Protein AF-X1CU21-F1 (afdb_monomer_lite)

pLDDT: mean 81.04, std 15.19, range [28.72, 97.88]

Secondary structure (DSSP, 8-state):
-HHHHHHHHHHHHHHHHHHHHHHHHHHHHHT---HHHHHHTTTS-HHHHHHS---HHHHHHHHHHHHHHSTTTS-HHHHHHHHHHHHHHHHHHHHHHHHTPPP-SSHHHHHHHHHTTTS-HHHHHT----HHHHHHHHHHHHHHHGGGS-HHHHHHHHHHHHHHHHHHHH-HHHHHHHHHTTTTSSS-HHHHH----HHHHHHHHHHHHHHHHHS-------

Structure (mmCIF, N/CA/C/O backbone):
data_AF-X1CU21-F1
#
_entry.id   AF-X1CU21-F1
#
loop_
_atom_site.group_PDB
_atom_site.id
_atom_site.type_symbol
_atom_site.label_atom_id
_atom_site.label_alt_id
_atom_site.label_comp_id
_atom_site.label_asym_id
_atom_site.label_entity_id
_atom_site.label_seq_id
_atom_site.pdbx_PDB_ins_code
_atom_site.Cartn_x
_atom_site.Cartn_y
_atom_site.Cartn_z
_atom_site.occupancy
_atom_site.B_iso_or_equiv
_atom_site.auth_seq_id
_atom_site.auth_comp_id
_atom_site.auth_asym_id
_atom_site.auth_atom_id
_atom_site.pdbx_PDB_model_num
ATOM 1 N N . MET A 1 1 ? -10.109 10.134 -65.299 1.00 56.09 1 MET A N 1
ATOM 2 C CA . MET A 1 1 ? -10.853 9.574 -64.142 1.00 56.09 1 MET A CA 1
ATOM 3 C C . MET A 1 1 ? -10.340 8.217 -63.652 1.00 56.09 1 MET A C 1
ATOM 5 O O . MET A 1 1 ? -10.140 8.097 -62.455 1.00 56.09 1 MET A O 1
ATOM 9 N N . LYS A 1 2 ? -10.060 7.219 -64.510 1.00 54.22 2 LYS A N 1
ATOM 10 C CA . LYS A 1 2 ? -9.578 5.887 -64.063 1.00 54.22 2 LYS A CA 1
ATOM 11 C C . LYS A 1 2 ? -8.223 5.896 -63.327 1.00 54.22 2 LYS A C 1
ATOM 13 O O . LYS A 1 2 ? -8.056 5.154 -62.370 1.00 54.22 2 LYS A O 1
ATOM 18 N N . MET A 1 3 ? -7.293 6.769 -63.724 1.00 53.22 3 MET A N 1
ATOM 19 C CA . MET A 1 3 ? -5.956 6.854 -63.110 1.00 53.22 3 MET A CA 1
ATOM 20 C C . MET A 1 3 ? -5.982 7.459 -61.693 1.00 53.22 3 MET A C 1
ATOM 22 O O . MET A 1 3 ? -5.297 6.969 -60.806 1.00 53.22 3 MET A O 1
ATOM 26 N N . PHE A 1 4 ? -6.846 8.450 -61.448 1.00 52.81 4 PHE A N 1
ATOM 27 C CA . PHE A 1 4 ? -7.049 9.029 -60.111 1.00 52.81 4 PHE A CA 1
ATOM 28 C C . PHE A 1 4 ? -7.719 8.047 -59.142 1.00 52.81 4 PHE A C 1
ATOM 30 O O . PHE A 1 4 ? -7.381 8.018 -57.964 1.00 52.81 4 PHE A O 1
ATOM 37 N N . PHE A 1 5 ? -8.619 7.200 -59.646 1.00 56.59 5 PHE A N 1
ATOM 38 C CA . PHE A 1 5 ? -9.291 6.179 -58.841 1.00 56.59 5 PHE A CA 1
ATOM 39 C C . PHE A 1 5 ? -8.321 5.078 -58.374 1.00 56.59 5 PHE A C 1
ATOM 41 O O . PHE A 1 5 ? -8.390 4.637 -57.232 1.00 56.59 5 PHE A O 1
ATOM 48 N N . PHE A 1 6 ? -7.368 4.686 -59.229 1.00 57.31 6 PHE A N 1
ATOM 49 C CA . PHE A 1 6 ? -6.336 3.696 -58.894 1.00 57.31 6 PHE A CA 1
ATOM 50 C C . PHE A 1 6 ? -5.336 4.204 -57.846 1.00 57.31 6 PHE A C 1
ATOM 52 O O . PHE A 1 6 ? -4.967 3.463 -56.940 1.00 57.31 6 PHE A O 1
ATOM 59 N N . VAL A 1 7 ? -4.933 5.477 -57.933 1.00 61.50 7 VAL A N 1
ATOM 60 C CA . VAL A 1 7 ? -4.037 6.103 -56.944 1.00 61.50 7 VAL A CA 1
ATOM 61 C C . VAL A 1 7 ? -4.732 6.255 -55.586 1.00 61.50 7 VAL A C 1
ATOM 63 O O . VAL A 1 7 ? -4.115 6.008 -54.554 1.00 61.50 7 VAL A O 1
ATOM 66 N N . PHE A 1 8 ? -6.028 6.584 -55.575 1.00 58.97 8 PHE A N 1
ATOM 67 C CA . PHE A 1 8 ? -6.815 6.690 -54.343 1.00 58.97 8 PHE A CA 1
ATOM 68 C C . PHE A 1 8 ? -7.017 5.326 -53.659 1.00 58.97 8 PHE A C 1
ATOM 70 O O . PHE A 1 8 ? -6.857 5.217 -52.447 1.00 58.97 8 PHE A O 1
ATOM 77 N N . LEU A 1 9 ? -7.278 4.265 -54.432 1.00 60.06 9 LEU A N 1
ATOM 78 C CA . LEU A 1 9 ? -7.363 2.888 -53.925 1.00 60.06 9 LEU A CA 1
ATOM 79 C C . LEU A 1 9 ? -6.032 2.386 -53.352 1.00 60.06 9 LEU A C 1
ATOM 81 O O . LEU A 1 9 ? -6.024 1.761 -52.294 1.00 60.06 9 LEU A O 1
ATOM 85 N N . LEU A 1 10 ? -4.909 2.695 -54.009 1.00 60.84 10 LEU A N 1
ATOM 86 C CA . LEU A 1 10 ? -3.576 2.387 -53.486 1.00 60.84 10 LEU A CA 1
ATOM 87 C C . LEU A 1 10 ? -3.308 3.131 -52.175 1.00 60.84 10 LEU A C 1
ATOM 89 O O . LEU A 1 10 ? -2.819 2.521 -51.233 1.00 60.84 10 LEU A O 1
ATOM 93 N N . PHE A 1 11 ? -3.669 4.412 -52.073 1.00 59.78 11 PHE A N 1
ATOM 94 C CA . PHE A 1 11 ? -3.459 5.192 -50.851 1.00 59.78 11 PHE A CA 1
ATOM 95 C C . PHE A 1 11 ? -4.291 4.673 -49.667 1.00 59.78 11 PHE A C 1
ATOM 97 O O . PHE A 1 11 ? -3.772 4.547 -48.560 1.00 59.78 11 PHE A O 1
ATOM 104 N N . LEU A 1 12 ? -5.553 4.295 -49.904 1.00 60.09 12 LEU A N 1
ATOM 105 C CA . LEU A 1 12 ? -6.408 3.687 -48.879 1.00 60.09 12 LEU A CA 1
ATOM 106 C C . LEU A 1 12 ? -5.877 2.318 -48.429 1.00 60.09 12 LEU A C 1
ATOM 108 O O . LEU A 1 12 ? -5.851 2.053 -47.232 1.00 60.09 12 LEU A O 1
ATOM 112 N N . TYR A 1 13 ? -5.385 1.494 -49.360 1.00 62.88 13 TYR A N 1
ATOM 113 C CA . TYR A 1 13 ? -4.776 0.196 -49.050 1.00 62.88 13 TYR A CA 1
ATOM 114 C C . TYR A 1 13 ? -3.486 0.334 -48.226 1.00 62.88 13 TYR A C 1
ATOM 116 O O . TYR A 1 13 ? -3.276 -0.391 -47.255 1.00 62.88 13 TYR A O 1
ATOM 124 N N . GLN A 1 14 ? -2.625 1.297 -48.568 1.00 56.28 14 GLN A N 1
ATOM 125 C CA . GLN A 1 14 ? -1.420 1.584 -47.780 1.00 56.28 14 GLN A CA 1
ATOM 126 C C . GLN A 1 14 ? -1.785 2.091 -46.375 1.00 56.28 14 GLN A C 1
ATOM 128 O O . GLN A 1 14 ? -1.138 1.719 -45.400 1.00 56.28 14 GLN A O 1
ATOM 133 N N . CYS A 1 15 ? -2.853 2.885 -46.249 1.00 61.06 15 CYS A N 1
ATOM 134 C CA . CYS A 1 15 ? -3.320 3.390 -44.960 1.00 61.06 15 CYS A CA 1
ATOM 135 C C . CYS A 1 15 ? -3.832 2.260 -44.047 1.00 61.06 15 CYS A C 1
ATOM 137 O O . CYS A 1 15 ? -3.457 2.218 -42.877 1.00 61.06 15 CYS A O 1
ATOM 139 N N . THR A 1 16 ? -4.595 1.297 -44.585 1.00 61.53 16 THR A N 1
ATOM 140 C CA . THR A 1 16 ? -5.099 0.146 -43.814 1.00 61.53 16 THR A CA 1
ATOM 141 C C . THR A 1 16 ? -3.983 -0.788 -43.342 1.00 61.53 16 THR A C 1
ATOM 143 O O . THR A 1 16 ? -3.988 -1.215 -42.188 1.00 61.53 16 THR A O 1
ATOM 146 N N . VAL A 1 17 ? -2.981 -1.049 -44.191 1.00 59.56 17 VAL A N 1
ATOM 147 C CA . VAL A 1 17 ? -1.838 -1.914 -43.840 1.00 59.56 17 VAL A CA 1
ATOM 148 C C . VAL A 1 17 ? -0.985 -1.278 -42.737 1.00 59.56 17 VAL A C 1
ATOM 150 O O . VAL A 1 17 ? -0.589 -1.958 -41.793 1.00 59.56 17 VAL A O 1
ATOM 153 N N . VAL A 1 18 ? -0.747 0.038 -42.797 1.00 63.22 18 VAL A N 1
ATOM 154 C CA . VAL A 1 18 ? 0.001 0.756 -41.750 1.00 63.22 18 VAL A CA 1
ATOM 155 C C . VAL A 1 18 ? -0.747 0.729 -40.412 1.00 63.22 18 VAL A C 1
ATOM 157 O O . VAL A 1 18 ? -0.125 0.490 -39.378 1.00 63.22 18 VAL A O 1
ATOM 160 N N . THR A 1 19 ? -2.074 0.901 -40.406 1.00 60.97 19 THR A N 1
ATOM 161 C CA . THR A 1 19 ? -2.861 0.797 -39.163 1.00 60.97 19 THR A CA 1
ATOM 162 C C . THR A 1 19 ? -2.851 -0.607 -38.558 1.00 60.97 19 THR A C 1
ATOM 164 O O . THR A 1 19 ? -2.757 -0.731 -37.339 1.00 60.97 19 THR A O 1
ATOM 167 N N . GLU A 1 20 ? -2.893 -1.664 -39.375 1.00 61.09 20 GLU A N 1
ATOM 168 C CA . GLU A 1 20 ? -2.822 -3.051 -38.891 1.00 61.09 20 GLU A CA 1
ATOM 169 C C . GLU A 1 20 ? -1.441 -3.400 -38.323 1.00 61.09 20 GLU A C 1
ATOM 171 O O . GLU A 1 20 ? -1.359 -4.058 -37.285 1.00 61.09 20 GLU A O 1
ATOM 176 N N . ILE A 1 21 ? -0.353 -2.918 -38.936 1.00 63.25 21 ILE A N 1
ATOM 177 C CA . ILE A 1 21 ? 1.012 -3.124 -38.425 1.00 63.25 21 ILE A CA 1
ATOM 178 C C . ILE A 1 21 ? 1.190 -2.432 -37.067 1.00 63.25 21 ILE A C 1
ATOM 180 O O . ILE A 1 21 ? 1.635 -3.073 -36.117 1.00 63.25 21 ILE A O 1
ATOM 184 N N . ILE A 1 22 ? 0.760 -1.171 -36.931 1.00 61.09 22 ILE A N 1
ATOM 185 C CA . ILE A 1 22 ? 0.833 -0.432 -35.658 1.00 61.09 22 ILE A CA 1
ATOM 186 C C . ILE A 1 22 ? -0.026 -1.115 -34.581 1.00 61.09 22 ILE A C 1
ATOM 188 O O . ILE A 1 22 ? 0.408 -1.273 -33.438 1.00 61.09 22 ILE A O 1
ATOM 192 N N . ALA A 1 23 ? -1.235 -1.571 -34.922 1.00 57.03 23 ALA A N 1
ATOM 193 C CA . ALA A 1 23 ? -2.089 -2.312 -33.993 1.00 57.03 23 ALA A CA 1
ATOM 194 C C . ALA A 1 23 ? -1.453 -3.648 -33.557 1.00 57.03 23 ALA A C 1
ATOM 196 O O . ALA A 1 23 ? -1.523 -4.025 -32.389 1.00 57.03 23 ALA A O 1
ATOM 197 N N . THR A 1 24 ? -0.778 -4.350 -34.467 1.00 52.16 24 THR A N 1
ATOM 198 C CA . THR A 1 24 ? -0.133 -5.634 -34.161 1.00 52.16 24 THR A CA 1
ATOM 199 C C . THR A 1 24 ? 1.124 -5.446 -33.308 1.00 52.16 24 THR A C 1
ATOM 201 O O . THR A 1 24 ? 1.321 -6.184 -32.343 1.00 52.16 24 THR A O 1
ATOM 204 N N . GLU A 1 25 ? 1.944 -4.430 -33.591 1.00 54.19 25 GLU A N 1
ATOM 205 C CA . GLU A 1 25 ? 3.119 -4.089 -32.779 1.00 54.19 25 GLU A CA 1
ATOM 206 C C . GLU A 1 25 ? 2.732 -3.606 -31.376 1.00 54.19 25 GLU A C 1
ATOM 208 O O . GLU A 1 25 ? 3.351 -4.014 -30.393 1.00 54.19 25 GLU A O 1
ATOM 213 N N . THR A 1 26 ? 1.675 -2.799 -31.248 1.00 55.88 26 THR A N 1
ATOM 214 C CA . THR A 1 26 ? 1.180 -2.337 -29.938 1.00 55.88 26 THR A CA 1
ATOM 215 C C . THR A 1 26 ? 0.622 -3.484 -29.089 1.00 55.88 26 THR A C 1
ATOM 217 O O . THR A 1 26 ? 0.904 -3.550 -27.891 1.00 55.88 26 THR A O 1
ATOM 220 N N . VAL A 1 27 ? -0.094 -4.442 -29.690 1.00 54.34 27 VAL A N 1
ATOM 221 C CA . VAL A 1 27 ? -0.587 -5.646 -28.993 1.00 54.34 27 VAL A CA 1
ATOM 222 C C . VAL A 1 27 ? 0.553 -6.610 -28.636 1.00 54.34 27 VAL A C 1
ATOM 224 O O . VAL A 1 27 ? 0.569 -7.161 -27.534 1.00 54.34 27 VAL A O 1
ATOM 227 N N . ALA A 1 28 ? 1.537 -6.795 -29.522 1.00 49.62 28 ALA A N 1
ATOM 228 C CA . ALA A 1 28 ? 2.713 -7.623 -29.250 1.00 49.62 28 ALA A CA 1
ATOM 229 C C . ALA A 1 28 ? 3.595 -7.034 -28.133 1.00 49.62 28 ALA A C 1
ATOM 231 O O . ALA A 1 28 ? 4.132 -7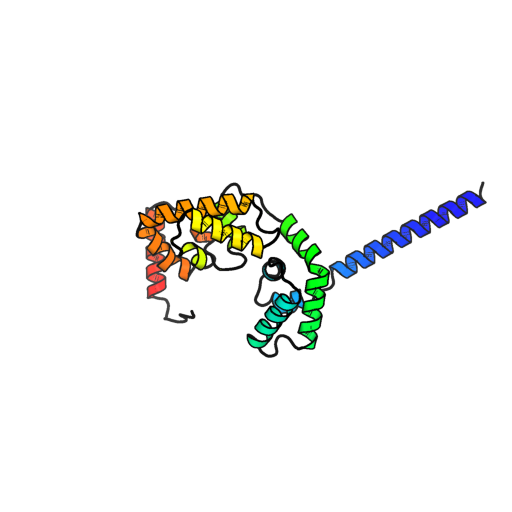.783 -27.317 1.00 49.62 28 ALA A O 1
ATOM 232 N N . ASN A 1 29 ? 3.699 -5.704 -28.053 1.00 53.62 29 ASN A N 1
ATOM 233 C CA . ASN A 1 29 ? 4.425 -5.006 -26.993 1.00 53.62 29 ASN A CA 1
ATOM 234 C C . ASN A 1 29 ? 3.707 -5.137 -25.634 1.00 53.62 29 ASN A C 1
ATOM 236 O O . ASN A 1 29 ? 4.337 -5.507 -24.645 1.00 53.62 29 ASN A O 1
ATOM 240 N N . LYS A 1 30 ? 2.372 -4.994 -25.599 1.00 54.12 30 LYS A N 1
ATOM 241 C CA . LYS A 1 30 ? 1.571 -5.197 -24.373 1.00 54.12 30 LYS A CA 1
ATOM 242 C C . LYS A 1 30 ? 1.653 -6.609 -23.781 1.00 54.12 30 LYS A C 1
ATOM 244 O O . LYS A 1 30 ? 1.492 -6.768 -22.576 1.00 54.12 30 LYS A O 1
ATOM 249 N N . ASN A 1 31 ? 1.909 -7.632 -24.599 1.00 54.41 31 ASN A N 1
ATOM 250 C CA . ASN A 1 31 ? 1.991 -9.029 -24.150 1.00 54.41 31 ASN A CA 1
ATOM 251 C C . ASN A 1 31 ? 3.408 -9.496 -23.772 1.00 54.41 31 ASN A C 1
ATOM 253 O O . ASN A 1 31 ? 3.599 -10.668 -23.430 1.00 54.41 31 ASN A O 1
ATOM 257 N N . LYS A 1 32 ? 4.421 -8.621 -23.813 1.00 69.06 32 LYS A N 1
ATOM 258 C CA . LYS A 1 32 ? 5.773 -8.991 -23.390 1.00 69.06 32 LYS A CA 1
ATOM 259 C C . LYS A 1 32 ? 5.848 -9.019 -21.862 1.00 69.06 32 LYS A C 1
ATOM 261 O O . LYS A 1 32 ? 5.813 -7.984 -21.208 1.00 69.06 32 LYS A O 1
ATOM 266 N N . SER A 1 33 ? 5.983 -10.216 -21.291 1.00 82.62 33 SER A N 1
ATOM 267 C CA . SER A 1 33 ? 6.209 -10.376 -19.852 1.00 82.62 33 SER A CA 1
ATOM 268 C C . SER A 1 33 ? 7.521 -9.694 -19.448 1.00 82.62 33 SER A C 1
ATOM 270 O O . SER A 1 33 ? 8.594 -10.094 -19.905 1.00 82.62 33 SER A O 1
ATOM 272 N N . LEU A 1 34 ? 7.424 -8.649 -18.622 1.00 92.50 34 LEU A N 1
ATOM 273 C CA . LEU A 1 34 ? 8.578 -7.891 -18.144 1.00 92.50 34 LEU A CA 1
ATOM 274 C C . LEU A 1 34 ? 9.326 -8.664 -17.047 1.00 92.50 34 LEU A C 1
ATOM 276 O O . LEU A 1 34 ? 8.737 -9.427 -16.268 1.00 92.50 34 LEU A O 1
ATOM 280 N N . LEU A 1 35 ? 10.637 -8.452 -16.940 1.00 94.81 35 LEU A N 1
ATOM 281 C CA . LEU A 1 35 ? 11.449 -9.057 -15.886 1.00 94.81 35 LEU A CA 1
ATOM 282 C C . LEU A 1 35 ? 11.002 -8.588 -14.493 1.00 94.81 35 LEU A C 1
ATOM 284 O O . LEU A 1 35 ? 10.950 -9.392 -13.560 1.00 94.81 35 LEU A O 1
ATOM 288 N N . VAL A 1 36 ? 10.604 -7.319 -14.359 1.00 93.69 36 VAL A N 1
ATOM 289 C CA . VAL A 1 36 ? 10.013 -6.786 -13.120 1.00 93.69 36 VAL A CA 1
ATOM 290 C C . VAL A 1 36 ? 8.739 -7.544 -12.726 1.00 93.69 36 VAL A C 1
ATOM 292 O O . VAL A 1 36 ? 8.585 -7.920 -11.563 1.00 93.69 36 VAL A O 1
ATOM 295 N N . ASP A 1 37 ? 7.863 -7.876 -13.681 1.00 92.94 37 ASP A N 1
ATOM 296 C CA . ASP A 1 37 ? 6.635 -8.624 -13.395 1.00 92.94 37 ASP A CA 1
ATOM 297 C C . ASP A 1 37 ? 6.962 -10.037 -12.902 1.00 92.94 37 ASP A C 1
ATOM 299 O O . ASP A 1 37 ? 6.393 -10.513 -11.922 1.00 92.94 37 ASP A O 1
ATOM 303 N N . THR A 1 38 ? 7.917 -10.716 -13.535 1.00 93.56 38 THR A N 1
ATOM 304 C CA . THR A 1 38 ? 8.245 -12.113 -13.210 1.00 93.56 38 THR A CA 1
ATOM 305 C C . THR A 1 38 ? 9.054 -12.268 -11.923 1.00 93.56 38 THR A C 1
ATOM 307 O O . THR A 1 38 ? 8.793 -13.200 -11.154 1.00 93.56 38 THR A O 1
ATOM 310 N N . LYS A 1 39 ? 10.013 -11.370 -11.652 1.00 94.44 39 LYS A N 1
ATOM 311 C CA . LYS A 1 39 ? 10.879 -11.446 -10.465 1.00 94.44 39 LYS A CA 1
ATOM 312 C C . LYS A 1 39 ? 10.255 -10.818 -9.229 1.00 94.44 39 LYS A C 1
ATOM 314 O O . LYS A 1 39 ? 10.428 -11.357 -8.134 1.00 94.44 39 LYS A O 1
ATOM 319 N N . CYS A 1 40 ? 9.539 -9.703 -9.369 1.00 93.31 40 CYS A N 1
ATOM 320 C CA . CYS A 1 40 ? 9.008 -8.970 -8.220 1.00 93.31 40 CYS A CA 1
ATOM 321 C C . CYS A 1 40 ? 7.649 -9.514 -7.756 1.00 93.31 40 CYS A C 1
ATOM 323 O O . CYS A 1 40 ? 7.399 -9.522 -6.548 1.00 93.31 40 CYS A O 1
ATOM 325 N N . SER A 1 41 ? 6.813 -10.051 -8.661 1.00 92.31 41 SER A N 1
ATOM 326 C CA . SER A 1 41 ? 5.495 -10.611 -8.294 1.00 92.31 41 SER A CA 1
ATOM 327 C C . SER A 1 41 ? 5.565 -11.812 -7.351 1.00 92.31 41 SER A C 1
ATOM 329 O O . SER A 1 41 ? 4.585 -12.132 -6.682 1.00 92.31 41 SER A O 1
ATOM 331 N N . LYS A 1 42 ? 6.724 -12.482 -7.263 1.00 92.12 42 LYS A N 1
ATOM 332 C CA . LYS A 1 42 ? 6.916 -13.627 -6.360 1.00 92.12 42 LYS A CA 1
ATOM 333 C C . LYS A 1 42 ? 6.753 -13.257 -4.888 1.00 92.12 42 LYS A C 1
ATOM 335 O O . LYS A 1 42 ? 6.327 -14.101 -4.107 1.00 92.12 42 LYS A O 1
ATOM 340 N N . CYS A 1 43 ? 7.077 -12.017 -4.524 1.00 90.69 43 CYS A N 1
ATOM 341 C CA . CYS A 1 43 ? 7.037 -11.544 -3.137 1.00 90.69 43 CYS A CA 1
ATOM 342 C C . CYS A 1 43 ? 6.205 -10.268 -2.951 1.00 90.69 43 CYS A C 1
ATOM 344 O O . CYS A 1 43 ? 5.853 -9.924 -1.822 1.00 90.69 43 CYS A O 1
ATOM 346 N N . HIS A 1 44 ? 5.913 -9.537 -4.025 1.00 88.38 44 HIS A N 1
ATOM 347 C CA . HIS A 1 44 ? 5.222 -8.254 -3.977 1.00 88.38 44 HIS A CA 1
ATOM 348 C C . HIS A 1 44 ? 4.014 -8.264 -4.903 1.00 88.38 44 HIS A C 1
ATOM 350 O O . HIS A 1 44 ? 4.037 -8.880 -5.961 1.00 88.38 44 HIS A O 1
ATOM 356 N N . THR A 1 45 ? 2.967 -7.520 -4.556 1.00 86.62 45 THR A N 1
ATOM 357 C CA . THR A 1 45 ? 1.985 -7.147 -5.573 1.00 86.62 45 THR A CA 1
ATOM 358 C C . THR A 1 45 ? 2.664 -6.202 -6.559 1.00 86.62 45 THR A C 1
ATOM 360 O O . THR A 1 45 ? 3.405 -5.306 -6.151 1.00 86.62 45 THR A O 1
ATOM 363 N N . ILE A 1 46 ? 2.426 -6.378 -7.859 1.00 87.38 46 ILE A N 1
ATOM 364 C CA . ILE A 1 46 ? 3.049 -5.505 -8.864 1.00 87.38 46 ILE A CA 1
ATOM 365 C C . ILE A 1 46 ? 2.611 -4.056 -8.672 1.00 87.38 46 ILE A C 1
ATOM 367 O O . ILE A 1 46 ? 3.444 -3.158 -8.736 1.00 87.38 46 ILE A O 1
ATOM 371 N N . LYS A 1 47 ? 1.353 -3.833 -8.274 1.00 84.56 47 LYS A N 1
ATOM 372 C CA . LYS A 1 47 ? 0.861 -2.493 -7.941 1.00 84.56 47 LYS A CA 1
ATOM 373 C C . LYS A 1 47 ? 1.756 -1.767 -6.932 1.00 84.56 47 LYS A C 1
ATOM 375 O O . LYS A 1 47 ? 2.145 -0.629 -7.144 1.00 84.56 47 LYS A O 1
ATOM 380 N N . ARG A 1 48 ? 2.182 -2.457 -5.871 1.00 86.31 48 ARG A N 1
ATOM 381 C CA . ARG A 1 48 ? 3.063 -1.891 -4.839 1.00 86.31 48 ARG A CA 1
ATOM 382 C C . ARG A 1 48 ? 4.422 -1.443 -5.383 1.00 86.31 48 ARG A C 1
ATOM 384 O O . ARG A 1 48 ? 4.992 -0.494 -4.850 1.00 86.31 48 ARG A O 1
ATOM 391 N N . VAL A 1 49 ? 4.955 -2.124 -6.396 1.00 88.94 49 VAL A N 1
ATOM 392 C CA . VAL A 1 49 ? 6.213 -1.714 -7.041 1.00 88.94 49 VAL A CA 1
ATOM 393 C C . VAL A 1 49 ? 6.020 -0.350 -7.704 1.00 88.94 49 VAL A C 1
ATOM 395 O O . VAL A 1 49 ? 6.852 0.530 -7.530 1.00 88.94 49 VAL A O 1
ATOM 398 N N . PHE A 1 50 ? 4.880 -0.145 -8.364 1.00 87.25 50 PHE A N 1
ATOM 399 C CA . PHE A 1 50 ? 4.603 1.047 -9.163 1.00 87.25 50 PHE A CA 1
ATOM 400 C C . PHE A 1 50 ? 3.871 2.187 -8.431 1.00 87.25 50 PHE A C 1
ATOM 402 O O . PHE A 1 50 ? 3.583 3.209 -9.036 1.00 87.25 50 PHE A O 1
ATOM 409 N N . ILE A 1 51 ? 3.542 2.054 -7.143 1.00 84.50 51 ILE A N 1
ATOM 410 C CA . ILE A 1 51 ? 2.839 3.119 -6.393 1.00 84.50 51 ILE A CA 1
ATOM 411 C C . ILE A 1 51 ? 3.792 4.233 -5.929 1.00 84.50 51 ILE A C 1
ATOM 413 O O . ILE A 1 51 ? 3.401 5.391 -5.831 1.00 84.50 51 ILE A O 1
ATOM 417 N N . HIS A 1 52 ? 5.048 3.903 -5.625 1.00 81.75 52 HIS A N 1
ATOM 418 C CA . HIS A 1 52 ? 5.991 4.871 -5.066 1.00 81.75 52 HIS A CA 1
ATOM 419 C C . HIS A 1 52 ? 6.744 5.664 -6.127 1.00 81.75 52 HIS A C 1
ATOM 421 O O . HIS A 1 52 ? 7.684 5.130 -6.719 1.00 81.75 52 HIS A O 1
ATOM 427 N N . ALA A 1 53 ? 6.392 6.939 -6.304 1.00 77.75 53 ALA A N 1
ATOM 428 C CA . ALA A 1 53 ? 7.199 7.852 -7.105 1.00 77.75 53 ALA A CA 1
ATOM 429 C C . ALA A 1 53 ? 8.612 7.927 -6.508 1.00 77.75 53 ALA A C 1
ATOM 431 O O . ALA A 1 53 ? 8.779 8.218 -5.322 1.00 77.75 53 ALA A O 1
ATOM 432 N N . ARG A 1 54 ? 9.616 7.590 -7.316 1.00 85.69 54 ARG A N 1
ATOM 433 C CA . ARG A 1 54 ? 11.015 7.499 -6.895 1.00 85.69 54 ARG A CA 1
ATOM 434 C C . ARG A 1 54 ? 11.925 8.064 -7.967 1.00 85.69 54 ARG A C 1
ATOM 436 O O . ARG A 1 54 ? 11.648 7.893 -9.154 1.00 85.69 54 ARG A O 1
ATOM 443 N N . THR A 1 55 ? 13.023 8.678 -7.547 1.00 88.81 55 THR A N 1
ATOM 444 C CA . THR A 1 55 ? 14.104 9.045 -8.467 1.00 88.81 55 THR A CA 1
ATOM 445 C C . THR A 1 55 ? 14.861 7.806 -8.939 1.00 88.81 55 THR A C 1
ATOM 447 O O . THR A 1 55 ? 14.723 6.703 -8.394 1.00 88.81 55 THR A O 1
ATOM 450 N N . GLU A 1 56 ? 15.709 7.985 -9.948 1.00 90.31 56 GLU A N 1
ATOM 451 C CA . GLU A 1 56 ? 16.561 6.912 -10.451 1.00 90.31 56 GLU A CA 1
ATOM 452 C C . GLU A 1 56 ? 17.497 6.356 -9.367 1.00 90.31 56 GLU A C 1
ATOM 454 O O . GLU A 1 56 ? 17.670 5.141 -9.232 1.00 90.31 56 GLU A O 1
ATOM 459 N N . GLU A 1 57 ? 18.078 7.228 -8.546 1.00 92.06 57 GLU A N 1
ATOM 460 C CA . GLU A 1 57 ? 18.964 6.859 -7.442 1.00 92.06 57 GLU A CA 1
ATOM 461 C C . GLU A 1 57 ? 18.215 6.052 -6.377 1.00 92.06 57 GLU A C 1
ATOM 463 O O . GLU A 1 57 ? 18.721 5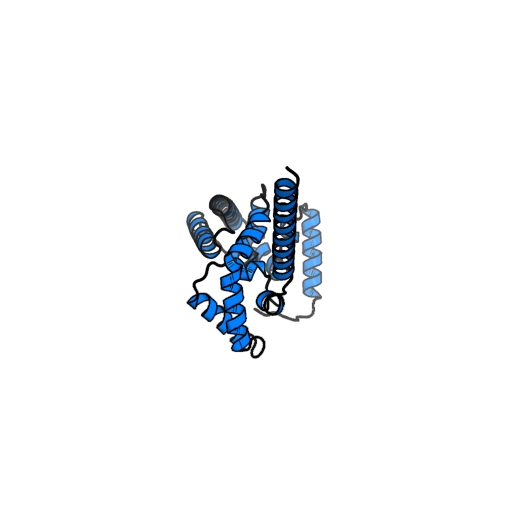.045 -5.864 1.00 92.06 57 GLU A O 1
ATOM 468 N N . GLU A 1 58 ? 16.985 6.460 -6.062 1.00 91.88 58 GLU A N 1
ATOM 469 C CA . GLU A 1 58 ? 16.128 5.756 -5.115 1.00 91.88 58 GLU A CA 1
ATOM 470 C C . GLU A 1 58 ? 15.752 4.365 -5.627 1.00 91.88 58 GLU A C 1
ATOM 472 O O . GLU A 1 58 ? 15.824 3.395 -4.865 1.00 91.88 58 GLU A O 1
ATOM 477 N N . TRP A 1 59 ? 15.422 4.235 -6.915 1.00 92.75 59 TRP A N 1
ATOM 478 C CA . TRP A 1 59 ? 15.145 2.940 -7.532 1.00 92.75 59 TRP A CA 1
ATOM 479 C C . TRP A 1 59 ? 16.355 2.011 -7.503 1.00 92.75 59 TRP A C 1
ATOM 481 O O . TRP A 1 59 ? 16.244 0.865 -7.059 1.00 92.75 59 TRP A O 1
ATOM 491 N N . ASN A 1 60 ? 17.532 2.515 -7.870 1.00 93.44 60 ASN A N 1
ATOM 492 C CA . ASN A 1 60 ? 18.779 1.758 -7.783 1.00 93.44 60 ASN A CA 1
ATOM 493 C C . ASN A 1 60 ? 19.070 1.289 -6.345 1.00 93.44 60 ASN A C 1
ATOM 495 O O . ASN A 1 60 ? 19.504 0.153 -6.124 1.00 93.44 60 ASN A O 1
ATOM 499 N N . SER A 1 61 ? 18.790 2.131 -5.346 1.00 95.94 61 SER A N 1
ATOM 500 C CA . SER A 1 61 ? 18.904 1.767 -3.929 1.00 95.94 61 SER A CA 1
ATOM 501 C C . SER A 1 61 ? 17.916 0.663 -3.531 1.00 95.94 61 SER A C 1
ATOM 503 O O . SER A 1 61 ? 18.295 -0.292 -2.845 1.00 95.94 61 SER A O 1
ATOM 505 N N . VAL A 1 62 ? 16.660 0.741 -3.982 1.00 94.19 62 VAL A N 1
ATOM 506 C CA . VAL A 1 62 ? 15.627 -0.276 -3.715 1.00 94.19 62 VAL A CA 1
ATOM 507 C C . VAL A 1 62 ? 15.991 -1.621 -4.342 1.00 94.19 62 VAL A C 1
ATOM 509 O O . VAL A 1 62 ? 15.968 -2.633 -3.639 1.00 94.19 62 VAL A O 1
ATOM 512 N N . ILE A 1 63 ? 16.383 -1.645 -5.619 1.00 95.50 63 ILE A N 1
ATOM 513 C CA . ILE A 1 63 ? 16.769 -2.878 -6.322 1.00 95.50 63 ILE A CA 1
ATOM 514 C C . ILE A 1 63 ? 17.966 -3.527 -5.620 1.00 95.50 63 ILE A C 1
ATOM 516 O O . ILE A 1 63 ? 17.925 -4.715 -5.297 1.00 95.50 63 ILE A O 1
ATOM 520 N N . ARG A 1 64 ? 18.985 -2.738 -5.254 1.00 96.75 64 ARG A N 1
ATOM 521 C CA . ARG A 1 64 ? 20.144 -3.227 -4.491 1.00 96.75 64 ARG A CA 1
ATOM 522 C C . ARG A 1 64 ? 19.743 -3.820 -3.139 1.00 96.75 64 ARG A C 1
ATOM 524 O O . ARG A 1 64 ? 20.243 -4.876 -2.759 1.00 96.75 64 ARG A O 1
ATOM 531 N N . LYS A 1 65 ? 18.818 -3.184 -2.413 1.00 96.56 65 LYS A N 1
ATOM 532 C CA . LYS A 1 65 ? 18.279 -3.743 -1.161 1.00 96.56 65 LYS A CA 1
ATOM 533 C C . LYS A 1 65 ? 17.594 -5.089 -1.401 1.00 96.56 65 LYS A C 1
ATOM 535 O O . LYS A 1 65 ? 17.730 -5.975 -0.561 1.00 96.56 65 LYS A O 1
ATOM 540 N N . MET A 1 66 ? 16.878 -5.264 -2.513 1.00 95.88 66 MET A N 1
ATOM 541 C CA . MET A 1 66 ? 16.247 -6.549 -2.840 1.00 95.88 66 MET A CA 1
ATOM 542 C C . MET A 1 66 ? 17.283 -7.624 -3.182 1.00 95.88 66 MET A C 1
ATOM 544 O O . MET A 1 66 ? 17.160 -8.742 -2.687 1.00 95.88 66 MET A O 1
ATOM 548 N N . MET A 1 67 ? 18.345 -7.272 -3.918 1.00 96.94 67 MET A N 1
ATOM 549 C CA . MET A 1 67 ? 19.481 -8.170 -4.177 1.00 96.94 67 MET A CA 1
ATOM 550 C C . MET A 1 67 ? 20.143 -8.651 -2.878 1.00 96.94 67 MET A C 1
ATOM 552 O O . MET A 1 67 ? 20.479 -9.823 -2.757 1.00 96.94 67 MET A O 1
ATOM 556 N N . ILE A 1 68 ? 20.308 -7.763 -1.890 1.00 97.19 68 ILE A N 1
ATOM 557 C CA . ILE A 1 68 ? 20.892 -8.112 -0.583 1.00 97.19 68 ILE A CA 1
ATOM 558 C C . ILE A 1 68 ? 19.947 -9.005 0.229 1.00 97.19 68 ILE A C 1
ATOM 560 O O . ILE A 1 68 ? 20.397 -9.937 0.890 1.00 97.19 68 ILE A O 1
ATOM 564 N N . LYS A 1 69 ? 18.637 -8.725 0.197 1.00 95.94 69 LYS A N 1
ATOM 565 C CA . LYS A 1 69 ? 17.639 -9.503 0.946 1.00 95.94 69 LYS A CA 1
ATOM 566 C C . LYS A 1 69 ? 17.496 -10.933 0.437 1.00 95.94 69 LYS A C 1
ATOM 568 O O . LYS A 1 69 ? 17.264 -11.826 1.246 1.00 95.94 69 LYS A O 1
ATOM 573 N N . VAL A 1 70 ? 17.607 -11.140 -0.875 1.00 95.69 70 VAL A N 1
ATOM 574 C CA . VAL A 1 70 ? 17.553 -12.471 -1.493 1.00 95.69 70 VAL A CA 1
ATOM 575 C C . VAL A 1 70 ? 18.737 -12.619 -2.456 1.00 95.69 70 VAL A C 1
ATOM 577 O O . VAL A 1 70 ? 18.585 -12.398 -3.663 1.00 95.69 70 VAL A O 1
ATOM 580 N N . PRO A 1 71 ? 19.931 -12.965 -1.936 1.00 94.56 71 PRO A N 1
ATOM 581 C CA . PRO A 1 71 ? 21.134 -13.096 -2.750 1.00 94.56 71 PRO A CA 1
ATOM 582 C C . PRO A 1 71 ? 20.934 -14.060 -3.923 1.00 94.56 71 PRO A C 1
ATOM 584 O O . PRO A 1 71 ? 20.388 -15.149 -3.760 1.00 94.56 71 PRO A O 1
ATOM 587 N N . GLY A 1 72 ? 21.368 -13.651 -5.117 1.00 92.94 72 GLY A N 1
ATOM 588 C CA . GLY A 1 72 ? 21.266 -14.454 -6.341 1.00 92.94 72 GLY A CA 1
ATOM 589 C C . GLY A 1 72 ? 19.894 -14.445 -7.028 1.00 92.94 72 GLY A C 1
ATOM 590 O O . GLY A 1 72 ? 19.791 -14.938 -8.146 1.00 92.94 72 GLY A O 1
ATOM 591 N N . TRP A 1 73 ? 18.851 -13.857 -6.425 1.00 96.50 73 TRP A N 1
ATOM 592 C CA . TRP A 1 73 ? 17.540 -13.740 -7.081 1.00 96.50 73 TRP A CA 1
ATOM 593 C C . TRP A 1 73 ? 17.543 -12.738 -8.240 1.00 96.50 73 TRP A C 1
ATOM 595 O O . TRP A 1 73 ? 16.898 -12.962 -9.264 1.00 96.50 73 TRP A O 1
ATOM 605 N N . ILE A 1 74 ? 18.276 -11.636 -8.078 1.00 96.81 74 ILE A N 1
ATOM 606 C CA . ILE A 1 74 ? 18.449 -10.567 -9.066 1.00 96.81 74 ILE A CA 1
ATOM 607 C C . ILE A 1 74 ? 19.954 -10.450 -9.329 1.00 96.81 74 ILE A C 1
ATOM 609 O O . ILE A 1 74 ? 20.711 -10.120 -8.412 1.00 96.81 74 ILE A O 1
ATOM 613 N N . SER A 1 75 ? 20.390 -10.752 -10.552 1.00 96.69 75 SER A N 1
ATOM 614 C CA . SER A 1 75 ? 21.768 -10.527 -10.997 1.00 96.69 75 SER A CA 1
ATOM 615 C C . SER A 1 75 ? 22.028 -9.033 -11.263 1.00 96.69 75 SER A C 1
ATOM 617 O O . SER A 1 75 ? 21.085 -8.242 -11.353 1.00 96.69 75 SER A O 1
ATOM 619 N N . PRO A 1 76 ? 23.294 -8.600 -11.399 1.00 96.25 76 PRO A N 1
ATOM 620 C CA . PRO A 1 76 ? 23.608 -7.236 -11.827 1.00 96.25 76 PRO A CA 1
ATOM 621 C C . PRO A 1 76 ? 22.983 -6.857 -13.181 1.00 96.25 76 PRO A C 1
ATOM 623 O O . PRO A 1 76 ? 22.582 -5.709 -13.372 1.00 96.25 76 PRO A O 1
ATOM 626 N N . GLU A 1 77 ? 22.877 -7.804 -14.112 1.00 96.62 77 GLU A N 1
ATOM 627 C CA . GLU A 1 77 ? 22.239 -7.616 -15.418 1.00 96.62 77 GLU A CA 1
ATOM 628 C C . GLU A 1 77 ? 20.719 -7.488 -15.278 1.00 96.62 77 GLU A C 1
ATOM 630 O O . GLU A 1 77 ? 20.133 -6.555 -15.829 1.00 96.62 77 GLU A O 1
ATOM 635 N N . ASP A 1 78 ? 20.095 -8.351 -14.467 1.00 97.19 78 ASP A N 1
ATOM 636 C CA . ASP A 1 78 ? 18.667 -8.261 -14.154 1.00 97.19 78 ASP A CA 1
ATOM 637 C C . ASP A 1 78 ? 18.333 -6.912 -13.518 1.00 97.19 78 ASP A C 1
ATOM 639 O O . ASP A 1 78 ? 17.319 -6.307 -13.844 1.00 97.19 78 ASP A O 1
ATOM 643 N N . ALA A 1 79 ? 19.184 -6.425 -12.609 1.00 97.00 79 ALA A N 1
ATOM 644 C CA . ALA A 1 79 ? 18.983 -5.152 -11.929 1.00 97.00 79 ALA A CA 1
ATOM 645 C C . ALA A 1 79 ? 18.924 -3.980 -12.919 1.00 97.00 79 ALA A C 1
ATOM 647 O O . ALA A 1 79 ? 18.057 -3.117 -12.786 1.00 97.00 79 ALA A O 1
ATOM 648 N N . LYS A 1 80 ? 19.806 -3.974 -13.929 1.00 96.38 80 LYS A N 1
ATOM 649 C CA . LYS A 1 80 ? 19.792 -2.967 -15.001 1.00 96.38 80 LYS A CA 1
ATOM 650 C C . LYS A 1 80 ? 18.516 -3.061 -15.830 1.00 96.38 80 LYS A C 1
ATOM 652 O O . LYS A 1 80 ? 17.878 -2.042 -16.063 1.00 96.38 80 LYS A O 1
ATOM 657 N N . GLN A 1 81 ? 18.123 -4.271 -16.232 1.00 96.50 81 GLN A N 1
ATOM 658 C CA . GLN A 1 81 ? 16.910 -4.469 -17.024 1.00 96.50 81 GLN A CA 1
ATOM 659 C C . GLN A 1 81 ? 15.649 -4.080 -16.243 1.00 96.50 81 GLN A C 1
ATOM 661 O O . GLN A 1 81 ? 14.829 -3.334 -16.765 1.00 96.50 81 GLN A O 1
ATOM 666 N N . ILE A 1 82 ? 15.513 -4.520 -14.988 1.00 96.12 82 ILE A N 1
ATOM 667 C CA . ILE A 1 82 ? 14.390 -4.162 -14.108 1.00 96.12 82 ILE A CA 1
ATOM 668 C C . ILE A 1 82 ? 14.304 -2.644 -13.950 1.00 96.12 82 ILE A C 1
ATOM 670 O O . ILE A 1 82 ? 13.216 -2.086 -14.034 1.00 96.12 82 ILE A O 1
ATOM 674 N N . PHE A 1 83 ? 15.435 -1.967 -13.744 1.00 95.31 83 PHE A N 1
ATOM 675 C CA . PHE A 1 83 ? 15.471 -0.509 -13.661 1.00 95.31 83 PHE A CA 1
ATOM 676 C C . PHE A 1 83 ? 14.971 0.150 -14.955 1.00 95.31 83 PHE A C 1
ATOM 678 O O . PHE A 1 83 ? 14.099 1.017 -14.904 1.00 95.31 83 PHE A O 1
ATOM 685 N N . THR A 1 84 ? 15.466 -0.296 -16.114 1.00 94.88 84 THR A N 1
ATOM 686 C CA . THR A 1 84 ? 15.016 0.206 -17.419 1.00 94.88 84 THR A CA 1
ATOM 687 C C . THR A 1 84 ? 13.522 -0.029 -17.634 1.00 94.88 84 THR A C 1
ATOM 689 O O . THR A 1 84 ? 12.824 0.886 -18.063 1.00 94.88 84 THR A O 1
ATOM 692 N N . GLU A 1 85 ? 13.016 -1.220 -17.316 1.00 94.19 85 GLU A N 1
ATOM 693 C CA . GLU A 1 85 ? 11.594 -1.555 -17.437 1.00 94.19 85 GLU A CA 1
ATOM 694 C C . GLU A 1 85 ? 10.729 -0.691 -16.513 1.00 94.19 85 GLU A C 1
ATOM 696 O O . GLU A 1 85 ? 9.714 -0.158 -16.958 1.00 94.19 85 GLU A O 1
ATOM 701 N N . ILE A 1 86 ? 11.142 -0.493 -15.254 1.00 92.06 86 ILE A N 1
ATOM 702 C CA . ILE A 1 86 ? 10.423 0.371 -14.311 1.00 92.06 86 ILE A CA 1
ATOM 703 C C . ILE A 1 86 ? 10.338 1.793 -14.858 1.00 92.06 86 ILE A C 1
ATOM 705 O O . ILE A 1 86 ? 9.238 2.322 -14.947 1.00 92.06 86 ILE A O 1
ATOM 709 N N . ASN A 1 87 ? 11.458 2.392 -15.272 1.00 90.88 87 ASN A N 1
ATOM 710 C CA . ASN A 1 87 ? 11.464 3.765 -15.782 1.00 90.88 87 ASN A CA 1
ATOM 711 C C . ASN A 1 87 ? 10.671 3.920 -17.085 1.00 90.88 87 ASN A C 1
ATOM 713 O O . ASN A 1 87 ? 10.017 4.938 -17.281 1.00 90.88 87 ASN A O 1
ATOM 717 N N . THR A 1 88 ? 10.721 2.918 -17.966 1.00 91.88 88 THR A N 1
ATOM 718 C CA . THR A 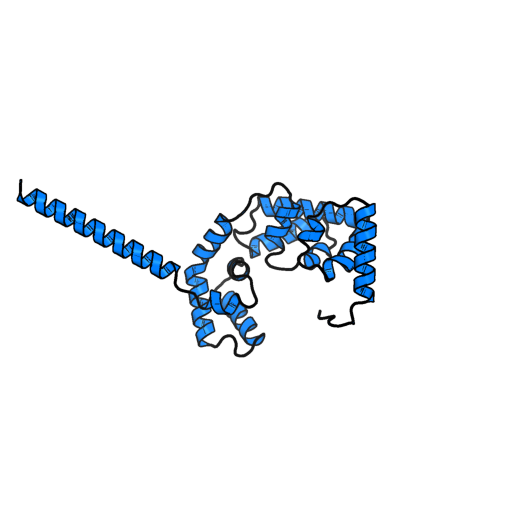1 88 ? 10.038 2.963 -19.269 1.00 91.88 88 THR A CA 1
ATOM 719 C C . THR A 1 88 ? 8.523 2.848 -19.120 1.00 91.88 88 THR A C 1
ATOM 721 O O . THR A 1 88 ? 7.784 3.526 -19.826 1.00 91.88 88 THR A O 1
ATOM 724 N N . HIS A 1 89 ? 8.057 1.992 -18.208 1.00 90.00 89 HIS A N 1
ATOM 725 C CA . HIS A 1 89 ? 6.637 1.656 -18.074 1.00 90.00 89 HIS A CA 1
ATOM 726 C C . HIS A 1 89 ? 5.964 2.303 -16.858 1.00 90.00 89 HIS A C 1
ATOM 728 O O . HIS A 1 89 ? 4.782 2.061 -16.620 1.00 90.00 89 HIS A O 1
ATOM 734 N N . TRP A 1 90 ? 6.686 3.122 -16.085 1.00 88.06 90 TRP A N 1
ATOM 735 C CA . TRP A 1 90 ? 6.190 3.724 -14.847 1.00 88.06 90 TRP A CA 1
ATOM 736 C C . TRP A 1 90 ? 4.845 4.429 -15.037 1.00 88.06 90 TRP A C 1
ATOM 738 O O . TRP A 1 90 ? 3.875 4.103 -14.355 1.00 88.06 90 TRP A O 1
ATOM 748 N N . GLN A 1 91 ? 4.780 5.379 -15.973 1.00 86.69 91 GLN A N 1
ATOM 749 C CA . GLN A 1 91 ? 3.597 6.213 -16.176 1.00 86.69 91 GLN A CA 1
ATOM 750 C C . GLN A 1 91 ? 2.395 5.381 -16.633 1.00 86.69 91 GLN A C 1
ATOM 752 O O . GLN A 1 91 ? 1.308 5.550 -16.088 1.00 86.69 91 GLN A O 1
ATOM 757 N N . GLU A 1 92 ? 2.593 4.458 -17.579 1.00 88.75 92 GLU A N 1
ATOM 758 C CA . GLU A 1 92 ? 1.539 3.553 -18.058 1.00 88.75 92 GLU A CA 1
ATOM 759 C C . GLU A 1 92 ? 0.985 2.704 -16.906 1.00 88.75 92 GLU A C 1
ATOM 761 O O . GLU A 1 92 ? -0.223 2.679 -16.675 1.00 88.75 92 GLU A O 1
ATOM 766 N N . ARG A 1 93 ? 1.863 2.082 -16.107 1.00 87.81 93 ARG A N 1
ATOM 767 C CA . ARG A 1 93 ? 1.448 1.250 -14.968 1.00 87.81 93 ARG A CA 1
ATOM 768 C C . ARG A 1 93 ? 0.739 2.062 -13.888 1.00 87.81 93 ARG A C 1
ATOM 770 O O . ARG A 1 93 ? -0.229 1.574 -13.308 1.00 87.81 93 ARG A O 1
ATOM 777 N N . VAL A 1 94 ? 1.176 3.293 -13.615 1.00 85.06 94 VAL A N 1
ATOM 778 C CA . VAL A 1 94 ? 0.472 4.194 -12.687 1.00 85.06 94 VAL A CA 1
ATOM 779 C C . VAL A 1 94 ? -0.923 4.531 -13.206 1.00 85.06 94 VAL A C 1
ATOM 781 O O . VAL A 1 94 ? -1.880 4.419 -12.443 1.00 85.06 94 VAL A O 1
ATOM 784 N N . GLN A 1 95 ? -1.060 4.865 -14.490 1.00 86.25 95 GLN A N 1
ATOM 785 C CA . GLN A 1 95 ? -2.350 5.176 -15.111 1.00 86.25 95 GLN A CA 1
ATOM 786 C C . GLN A 1 95 ? -3.322 3.993 -15.079 1.00 86.25 95 GLN A C 1
ATOM 788 O O . GLN A 1 95 ? -4.490 4.169 -14.744 1.00 86.25 95 GLN A O 1
ATOM 793 N N . GLU A 1 96 ? -2.859 2.780 -15.379 1.00 86.62 96 GLU A N 1
ATOM 794 C CA . GLU A 1 96 ? -3.695 1.577 -15.293 1.00 86.62 96 GLU A CA 1
ATOM 795 C C . GLU A 1 96 ? -4.209 1.355 -13.863 1.00 86.62 96 GLU A C 1
ATOM 797 O O . GLU A 1 96 ? -5.399 1.123 -13.641 1.00 86.62 96 GLU A O 1
ATOM 802 N N . MET A 1 97 ? -3.333 1.495 -12.864 1.00 82.62 97 MET A N 1
ATOM 803 C CA . MET A 1 97 ? -3.722 1.347 -11.461 1.00 82.62 97 MET A CA 1
ATOM 804 C C . MET A 1 97 ? -4.711 2.415 -10.993 1.00 82.62 97 MET A C 1
ATOM 806 O O . MET A 1 97 ? -5.619 2.097 -10.222 1.00 82.62 97 MET A O 1
ATOM 810 N N . THR A 1 98 ? -4.528 3.671 -11.408 1.00 82.75 98 THR A N 1
ATOM 811 C CA . THR A 1 98 ? -5.424 4.768 -11.024 1.00 82.75 98 THR A CA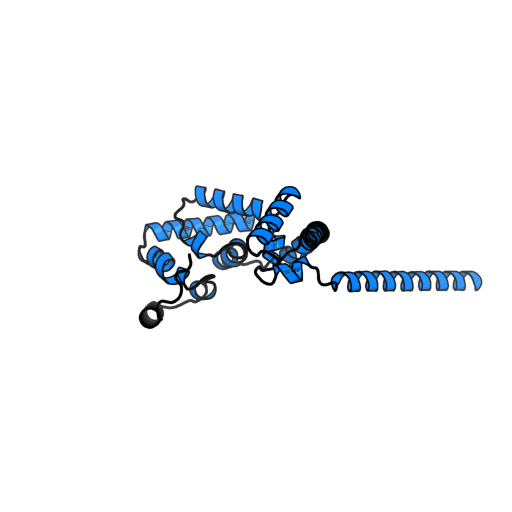 1
ATOM 812 C C . THR A 1 98 ? -6.751 4.711 -11.780 1.00 82.75 98 THR A C 1
ATOM 814 O O . THR A 1 98 ? -7.773 5.095 -11.213 1.00 82.75 98 THR A O 1
ATOM 817 N N . ALA A 1 99 ? -6.780 4.167 -13.000 1.00 85.25 99 ALA A N 1
ATOM 818 C CA . ALA A 1 99 ? -8.008 3.930 -13.759 1.00 85.25 99 ALA A CA 1
ATOM 819 C C . ALA A 1 99 ? -8.899 2.847 -13.126 1.00 85.25 99 ALA A C 1
ATOM 821 O O . ALA A 1 99 ? -10.123 2.955 -13.152 1.00 85.25 99 ALA A O 1
ATOM 822 N N . GLU A 1 100 ? -8.306 1.829 -12.498 1.00 82.44 100 GLU A N 1
ATOM 823 C CA . GLU A 1 100 ? -9.038 0.791 -11.755 1.00 82.44 100 GLU A CA 1
ATOM 824 C C . GLU A 1 100 ? -9.542 1.252 -10.374 1.00 82.44 100 GLU A C 1
ATOM 826 O O . GLU A 1 100 ? -10.138 0.465 -9.625 1.00 82.44 100 GLU A O 1
ATOM 831 N N . ARG A 1 101 ? -9.288 2.510 -9.994 1.00 83.56 101 ARG A N 1
ATOM 832 C CA . ARG A 1 101 ? -9.632 3.030 -8.672 1.00 83.56 101 ARG A CA 1
ATOM 833 C C . ARG A 1 101 ? -11.142 3.002 -8.463 1.00 83.56 101 ARG A C 1
ATOM 835 O O . ARG A 1 101 ? -11.913 3.653 -9.164 1.00 83.56 101 ARG A O 1
ATOM 842 N N . LYS A 1 102 ? -11.556 2.302 -7.412 1.00 85.81 102 LYS A N 1
ATOM 843 C CA . LYS A 1 102 ? -12.940 2.319 -6.942 1.00 85.81 102 LYS A CA 1
ATOM 844 C C . LYS A 1 102 ? -13.181 3.551 -6.080 1.00 85.81 102 LYS A C 1
ATOM 846 O O . LYS A 1 102 ? -12.354 3.893 -5.224 1.00 85.81 102 LYS A O 1
ATOM 851 N N . ASP A 1 103 ? -14.331 4.175 -6.298 1.00 87.06 103 ASP A N 1
ATOM 852 C CA . ASP A 1 103 ? -14.899 5.115 -5.344 1.00 87.06 103 ASP A CA 1
ATOM 853 C C . ASP A 1 103 ? -15.641 4.325 -4.260 1.00 87.06 103 ASP A C 1
ATOM 855 O O . ASP A 1 103 ? -16.515 3.501 -4.539 1.00 87.06 103 ASP A O 1
ATOM 859 N N . PHE A 1 104 ? -15.236 4.534 -3.013 1.00 89.12 104 PHE A N 1
ATOM 860 C CA . PHE A 1 104 ? -15.813 3.869 -1.857 1.00 89.12 104 PHE A CA 1
ATOM 861 C C . PHE A 1 104 ? -16.497 4.915 -1.000 1.00 89.12 104 PHE A C 1
ATOM 863 O O . PHE A 1 104 ? -15.816 5.749 -0.419 1.00 89.12 104 PHE A O 1
ATOM 870 N N . ALA A 1 105 ? -17.817 4.839 -0.832 1.00 88.56 105 ALA A N 1
ATOM 871 C CA . ALA A 1 105 ? -18.521 5.704 0.118 1.00 88.56 105 ALA A CA 1
ATOM 872 C C . ALA A 1 105 ? -18.118 5.407 1.580 1.00 88.56 105 ALA A C 1
ATOM 874 O O . ALA A 1 105 ? -18.048 6.307 2.414 1.00 88.56 105 ALA A O 1
ATOM 875 N N . ASP A 1 106 ? -17.811 4.144 1.893 1.00 87.88 106 ASP A N 1
ATOM 876 C CA . ASP A 1 106 ? -17.328 3.730 3.212 1.00 87.88 106 ASP A CA 1
ATOM 877 C C . ASP A 1 106 ? -15.828 4.045 3.368 1.00 87.88 106 ASP A C 1
ATOM 879 O O . ASP A 1 106 ? -14.973 3.417 2.739 1.00 87.88 106 ASP A O 1
ATOM 883 N N . ASN A 1 107 ? -15.500 4.986 4.261 1.00 90.56 107 ASN A N 1
ATOM 884 C CA . ASN A 1 107 ? -14.118 5.399 4.538 1.00 90.56 107 ASN A CA 1
ATOM 885 C C . ASN A 1 107 ? -13.237 4.255 5.067 1.00 90.56 107 ASN A C 1
ATOM 887 O O . ASN A 1 107 ? -12.016 4.304 4.934 1.00 90.56 107 ASN A O 1
ATOM 891 N N . ARG A 1 108 ? -13.830 3.210 5.650 1.00 86.38 108 ARG A N 1
ATOM 892 C CA . ARG A 1 108 ? -13.096 2.029 6.098 1.00 86.38 108 ARG A CA 1
ATOM 893 C C . ARG A 1 108 ? -12.641 1.175 4.917 1.00 86.38 108 ARG A C 1
ATOM 895 O O . ARG A 1 108 ? -11.518 0.674 4.927 1.00 86.38 108 ARG A O 1
ATOM 902 N N . LEU A 1 109 ? -13.496 1.013 3.907 1.00 88.00 109 LEU A N 1
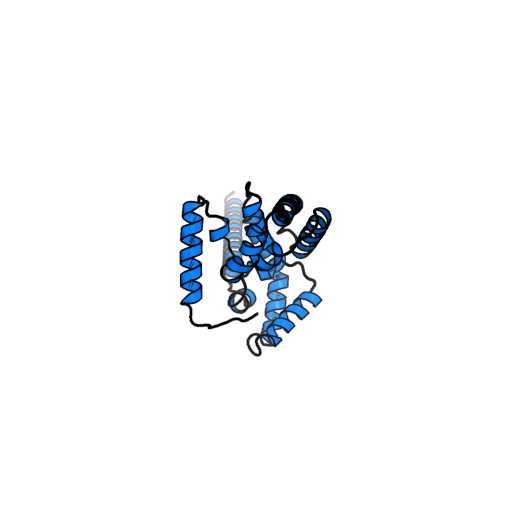ATOM 903 C CA . LEU A 1 109 ? -13.129 0.356 2.650 1.00 88.00 109 LEU A CA 1
ATOM 904 C C . LEU A 1 109 ? -12.083 1.171 1.896 1.00 88.00 109 LEU A C 1
ATOM 906 O O . LEU A 1 109 ? -11.102 0.603 1.424 1.00 88.00 109 LEU A O 1
ATOM 910 N N . LEU A 1 110 ? -12.252 2.494 1.872 1.00 92.31 110 LEU A N 1
ATOM 911 C CA . LEU A 1 110 ? -11.274 3.407 1.294 1.00 92.31 110 LEU A CA 1
ATOM 912 C C . LEU A 1 110 ? -9.897 3.272 1.963 1.00 92.31 110 LEU A C 1
ATOM 914 O O . LEU A 1 110 ? -8.891 3.113 1.280 1.00 92.31 110 LEU A O 1
ATOM 918 N N . PHE A 1 111 ? -9.853 3.266 3.300 1.00 91.62 111 PHE A N 1
ATOM 919 C CA . PHE A 1 111 ? -8.625 3.042 4.067 1.00 91.62 111 PHE A CA 1
ATOM 920 C C . PHE A 1 111 ? -7.957 1.707 3.720 1.00 91.62 111 PHE A C 1
ATOM 922 O O . PHE A 1 111 ? -6.737 1.657 3.562 1.00 91.62 111 PHE A O 1
ATOM 929 N N . LEU A 1 112 ? -8.735 0.625 3.612 1.00 87.56 112 LEU A N 1
ATOM 930 C CA . LEU A 1 112 ? -8.179 -0.672 3.244 1.00 87.56 112 LEU A CA 1
ATOM 931 C C . LEU A 1 112 ? -7.576 -0.610 1.837 1.00 87.56 112 LEU A C 1
ATOM 933 O O . LEU A 1 112 ? -6.402 -0.910 1.658 1.00 87.56 112 LEU A O 1
ATOM 937 N N . ASP A 1 113 ? -8.316 -0.129 0.848 1.00 87.62 113 ASP A N 1
ATOM 938 C CA . ASP A 1 113 ? -7.791 -0.080 -0.516 1.00 87.62 113 ASP A CA 1
ATOM 939 C C . ASP A 1 113 ? -6.520 0.781 -0.623 1.00 87.62 113 ASP A C 1
ATOM 941 O O . ASP A 1 113 ? -5.516 0.340 -1.172 1.00 87.62 113 ASP A O 1
ATOM 945 N N . ARG A 1 114 ? -6.504 1.974 -0.016 1.00 90.25 114 ARG A N 1
ATOM 946 C CA . ARG A 1 114 ? -5.386 2.915 -0.181 1.00 90.25 114 ARG A CA 1
ATOM 947 C C . ARG A 1 114 ? -4.177 2.614 0.697 1.00 90.25 114 ARG A C 1
ATOM 949 O O . ARG A 1 114 ? -3.041 2.757 0.250 1.00 90.25 114 ARG A O 1
ATOM 956 N N . CYS A 1 115 ? -4.381 2.227 1.956 1.00 90.56 115 CYS A N 1
ATOM 957 C CA . CYS A 1 115 ? -3.298 2.232 2.944 1.00 90.56 115 CYS A CA 1
ATOM 958 C C . CYS A 1 115 ? -2.661 0.862 3.185 1.00 90.56 115 CYS A C 1
ATOM 960 O O . CYS A 1 115 ? -1.531 0.810 3.680 1.00 90.56 115 CYS A O 1
ATOM 962 N N . ILE A 1 116 ? -3.345 -0.246 2.871 1.00 87.00 116 ILE A N 1
ATOM 963 C CA . ILE A 1 116 ? -2.827 -1.586 3.204 1.00 87.00 116 ILE A CA 1
ATOM 964 C C . ILE A 1 116 ? -2.109 -2.291 2.051 1.00 87.00 116 ILE A C 1
ATOM 966 O O . ILE A 1 116 ? -1.471 -3.322 2.264 1.00 87.00 116 ILE A O 1
ATOM 970 N N . MET A 1 117 ? -2.100 -1.677 0.865 1.00 81.88 117 MET A N 1
ATOM 971 C CA . MET A 1 117 ? -1.336 -2.140 -0.301 1.00 81.88 117 MET A CA 1
ATOM 972 C C . MET A 1 117 ? 0.182 -2.125 -0.059 1.00 81.88 117 MET A C 1
ATOM 974 O O . MET A 1 117 ? 0.916 -2.977 -0.571 1.00 81.88 117 MET A O 1
ATOM 978 N N . CYS A 1 118 ? 0.665 -1.191 0.769 1.00 82.81 118 CYS A N 1
ATOM 979 C CA . CYS A 1 118 ? 2.093 -1.001 1.041 1.00 82.81 118 CYS A CA 1
ATOM 980 C C . CYS A 1 118 ? 2.534 -1.476 2.435 1.00 82.81 118 CYS A C 1
ATOM 982 O O . CYS A 1 118 ? 3.704 -1.799 2.648 1.00 82.81 118 CYS A O 1
ATOM 984 N N . HIS A 1 119 ? 1.654 -1.580 3.417 1.00 84.31 119 HIS A N 1
ATOM 985 C CA . HIS A 1 119 ? 2.021 -2.099 4.737 1.00 84.31 119 HIS A CA 1
ATOM 986 C C . HIS A 1 119 ? 0.787 -2.597 5.476 1.00 84.31 119 HIS A C 1
ATOM 988 O O . HIS A 1 119 ? -0.303 -2.080 5.255 1.00 84.31 119 HIS A O 1
ATOM 994 N N . PRO A 1 120 ? 0.929 -3.590 6.365 1.00 80.25 120 PRO A N 1
ATOM 995 C CA . PRO A 1 120 ? -0.228 -4.234 6.960 1.00 80.25 120 PRO A CA 1
ATOM 996 C C . PRO A 1 120 ? -1.022 -3.265 7.846 1.00 80.25 120 PRO A C 1
ATOM 998 O O . PRO A 1 120 ? -0.453 -2.427 8.550 1.00 80.25 120 PRO A O 1
ATOM 1001 N N . ALA A 1 121 ? -2.349 -3.423 7.841 1.00 82.62 121 ALA A N 1
ATOM 1002 C CA . ALA A 1 121 ? -3.286 -2.577 8.585 1.00 82.62 121 ALA A CA 1
ATOM 1003 C C . ALA A 1 121 ? -2.911 -2.433 10.063 1.00 82.62 121 ALA A C 1
ATOM 1005 O O . ALA A 1 121 ? -3.008 -1.351 10.627 1.00 82.62 121 ALA A O 1
ATOM 1006 N N . ASN A 1 122 ? -2.450 -3.516 10.692 1.00 75.94 122 ASN A N 1
ATOM 1007 C CA . ASN A 1 122 ? -2.084 -3.532 12.105 1.00 75.94 122 ASN A CA 1
ATOM 1008 C C . ASN A 1 122 ? -0.974 -2.524 12.454 1.00 75.94 122 ASN A C 1
ATOM 1010 O O . ASN A 1 122 ? -0.992 -2.003 13.563 1.00 75.94 122 ASN A O 1
ATOM 1014 N N . ARG A 1 123 ? -0.043 -2.218 11.537 1.00 84.06 123 ARG A N 1
ATOM 1015 C CA . ARG A 1 123 ? 0.996 -1.199 11.752 1.00 84.06 123 ARG A CA 1
ATOM 1016 C C . ARG A 1 123 ? 0.382 0.187 11.918 1.00 84.06 123 ARG A C 1
ATOM 1018 O O . ARG A 1 123 ? 0.856 0.958 12.732 1.00 84.06 123 ARG A O 1
ATOM 1025 N N . ILE A 1 124 ? -0.666 0.480 11.158 1.00 88.62 124 ILE A N 1
ATOM 1026 C CA . ILE A 1 124 ? -1.361 1.769 11.188 1.00 88.62 124 ILE A CA 1
ATOM 1027 C C . ILE A 1 124 ? -2.327 1.795 12.372 1.00 88.62 124 ILE A C 1
ATOM 1029 O O . ILE A 1 124 ? -2.369 2.736 13.153 1.00 88.62 124 ILE A O 1
ATOM 1033 N N . LEU A 1 125 ? -3.091 0.715 12.534 1.00 83.69 125 LEU A N 1
ATOM 1034 C CA . LEU A 1 125 ? -4.189 0.650 13.485 1.00 83.69 125 LEU A CA 1
ATOM 1035 C C . LEU A 1 125 ? -3.730 0.587 14.956 1.00 83.69 125 LEU A C 1
ATOM 1037 O O . LEU A 1 125 ? -4.549 0.832 15.840 1.00 83.69 125 LEU A O 1
ATOM 1041 N N . LYS A 1 126 ? -2.453 0.290 15.226 1.00 79.25 126 LYS A N 1
ATOM 1042 C CA . LYS A 1 126 ? -1.842 0.335 16.570 1.00 79.25 126 LYS A CA 1
ATOM 1043 C C . LYS A 1 126 ? -1.463 1.734 17.035 1.00 79.25 126 LYS A C 1
ATOM 1045 O O . LYS A 1 126 ? -1.250 1.928 18.225 1.00 79.25 126 LYS A O 1
ATOM 1050 N N . GLU A 1 127 ? -1.345 2.678 16.115 1.00 85.25 127 GLU A N 1
ATOM 1051 C CA . GLU A 1 127 ? -0.895 4.021 16.448 1.00 85.25 127 GLU A CA 1
ATOM 1052 C C . GLU A 1 127 ? -2.020 4.801 17.139 1.00 85.25 127 GLU A C 1
ATOM 1054 O O . GLU A 1 127 ? -3.182 4.769 16.714 1.00 85.25 127 GLU A O 1
ATOM 1059 N N . ASN A 1 128 ? -1.653 5.522 18.194 1.00 82.94 128 ASN A N 1
ATOM 1060 C CA . ASN A 1 128 ? -2.516 6.468 18.885 1.00 82.94 128 ASN A CA 1
ATOM 1061 C C . ASN A 1 128 ? -1.989 7.876 18.606 1.00 82.94 128 ASN A C 1
ATOM 1063 O O . ASN A 1 128 ? -0.984 8.280 19.183 1.00 82.94 128 ASN A O 1
ATOM 1067 N N . ARG A 1 129 ? -2.636 8.574 17.673 1.00 88.69 129 ARG A N 1
ATOM 1068 C CA . ARG A 1 129 ? -2.240 9.902 17.194 1.00 88.69 129 ARG A CA 1
ATOM 1069 C C . ARG A 1 129 ? -3.404 10.878 17.340 1.00 88.69 129 ARG A C 1
ATOM 1071 O O . ARG A 1 129 ? -4.566 10.458 17.354 1.00 88.69 129 ARG A O 1
ATOM 1078 N N . SER A 1 130 ? -3.100 12.164 17.476 1.00 91.75 130 SER A N 1
ATOM 1079 C CA . SER A 1 130 ? -4.081 13.245 17.381 1.00 91.75 130 SER A CA 1
ATOM 1080 C C . SER A 1 130 ? -4.629 13.371 15.957 1.00 91.75 130 SER A C 1
ATOM 1082 O O . SER A 1 130 ? -4.148 12.729 15.019 1.00 91.75 130 SER A O 1
ATOM 1084 N N . SER A 1 131 ? -5.650 14.212 15.788 1.00 93.25 131 SER A N 1
ATOM 1085 C CA . SER A 1 131 ? -6.220 14.453 14.465 1.00 93.25 131 SER A CA 1
ATOM 1086 C C . SER A 1 131 ? -5.219 15.121 13.518 1.00 93.25 131 SER A C 1
ATOM 1088 O O . SER A 1 131 ? -5.087 14.726 12.359 1.00 93.25 131 SER A O 1
ATOM 1090 N N . GLU A 1 132 ? -4.457 16.084 14.033 1.00 95.75 132 GLU A N 1
ATOM 1091 C CA . GLU A 1 132 ? -3.407 16.801 13.311 1.00 95.75 132 GLU A CA 1
ATOM 1092 C C . GLU A 1 132 ? -2.273 15.851 12.916 1.00 95.75 132 GLU A C 1
ATOM 1094 O O . GLU A 1 132 ? -1.897 15.793 11.745 1.00 95.75 132 GLU A O 1
ATOM 1099 N N . GLU A 1 133 ? -1.803 15.024 13.853 1.00 96.62 133 GLU A N 1
ATOM 1100 C CA . GLU A 1 133 ? -0.763 14.024 13.594 1.00 96.62 133 GLU A CA 1
ATOM 1101 C C . GLU A 1 133 ? -1.208 12.993 12.545 1.00 96.62 133 GLU A C 1
ATOM 1103 O O . GLU A 1 133 ? -0.405 12.548 11.716 1.00 96.62 133 GLU A O 1
ATOM 1108 N N . TRP A 1 134 ? -2.487 12.601 12.546 1.00 96.62 134 TRP A N 1
ATOM 1109 C CA . TRP A 1 134 ? -3.033 11.731 11.507 1.00 96.62 134 TRP A CA 1
ATOM 1110 C C . TRP A 1 134 ? -3.074 12.411 10.148 1.00 96.62 134 TRP A C 1
ATOM 1112 O O . TRP A 1 134 ? -2.664 11.795 9.163 1.00 96.62 134 TRP A O 1
ATOM 1122 N N . LYS A 1 135 ? -3.510 13.671 10.084 1.00 97.50 135 LYS A N 1
ATOM 1123 C CA . LYS A 1 135 ? -3.524 14.448 8.843 1.00 97.50 135 LYS A CA 1
ATOM 1124 C C . LYS A 1 135 ? -2.123 14.558 8.242 1.00 97.50 135 LYS A C 1
ATOM 1126 O O . LYS A 1 135 ? -1.944 14.235 7.072 1.00 97.50 135 LYS A O 1
ATOM 1131 N N . GLU A 1 136 ? -1.125 14.918 9.047 1.00 97.88 136 GLU A N 1
ATOM 1132 C CA . GLU A 1 136 ? 0.279 14.978 8.617 1.00 97.88 136 GLU A CA 1
ATOM 1133 C C . GLU A 1 136 ? 0.794 13.615 8.141 1.00 97.88 136 GLU A C 1
ATOM 1135 O O . GLU A 1 136 ? 1.467 13.505 7.114 1.00 97.88 136 GLU A O 1
ATOM 1140 N N . THR A 1 137 ? 0.451 12.550 8.870 1.00 96.94 137 THR A N 1
ATOM 1141 C CA . THR A 1 137 ? 0.867 11.189 8.523 1.00 96.94 137 THR A CA 1
ATOM 1142 C C . THR A 1 137 ? 0.291 10.759 7.180 1.00 96.94 137 THR A C 1
ATOM 1144 O O . THR A 1 137 ? 1.032 10.239 6.348 1.00 96.94 137 THR A O 1
ATOM 1147 N N . VAL A 1 138 ? -1.011 10.957 6.963 1.00 96.75 138 VAL A N 1
ATOM 1148 C CA . VAL A 1 138 ? -1.680 10.558 5.721 1.00 96.75 138 VAL A CA 1
ATOM 1149 C C . VAL A 1 138 ? -1.201 11.415 4.553 1.00 96.75 138 VAL A C 1
ATOM 1151 O O . VAL A 1 138 ? -0.955 10.864 3.486 1.00 96.75 138 VAL A O 1
ATOM 1154 N N . GLU A 1 139 ? -0.963 12.711 4.758 1.00 96.44 139 GLU A N 1
ATOM 1155 C CA . GLU A 1 139 ? -0.430 13.594 3.715 1.00 96.44 139 GLU A CA 1
ATOM 1156 C C . GLU A 1 139 ? 0.990 13.198 3.289 1.00 96.44 139 GLU A C 1
ATOM 1158 O O . GLU A 1 139 ? 1.299 13.141 2.100 1.00 96.44 139 GLU A O 1
ATOM 1163 N N . ARG A 1 140 ? 1.845 12.808 4.240 1.00 95.44 140 ARG A N 1
ATOM 1164 C CA . ARG A 1 140 ? 3.155 12.231 3.912 1.00 95.44 140 ARG A CA 1
ATOM 1165 C C . ARG A 1 140 ? 3.026 10.915 3.139 1.00 95.44 140 ARG A C 1
ATOM 1167 O O . ARG A 1 140 ? 3.806 10.653 2.233 1.00 95.44 140 ARG A O 1
ATOM 1174 N N . MET A 1 141 ? 2.055 10.064 3.471 1.00 93.75 141 MET A N 1
ATOM 1175 C CA . MET A 1 141 ? 1.835 8.828 2.704 1.00 93.75 141 MET A CA 1
ATOM 1176 C C . MET A 1 141 ? 1.273 9.106 1.313 1.00 93.75 141 MET A C 1
ATOM 1178 O O . MET A 1 141 ? 1.624 8.398 0.375 1.00 93.75 141 MET A O 1
ATOM 1182 N N . ARG A 1 142 ? 0.464 10.158 1.167 1.00 93.38 142 ARG A N 1
ATOM 1183 C CA . ARG A 1 142 ? -0.018 10.651 -0.120 1.00 93.38 142 ARG A CA 1
ATOM 1184 C C . ARG A 1 142 ? 1.142 11.081 -1.012 1.00 93.38 142 ARG A C 1
ATOM 1186 O O . ARG A 1 142 ? 1.221 10.628 -2.149 1.00 93.38 142 ARG A O 1
ATOM 1193 N N . SER A 1 143 ? 2.076 11.882 -0.491 1.00 91.25 143 SER A N 1
ATOM 1194 C CA . SER A 1 143 ? 3.242 12.323 -1.268 1.00 91.25 143 SER A CA 1
ATOM 1195 C C . SER A 1 143 ? 4.139 11.156 -1.696 1.00 91.25 143 SER A C 1
ATOM 1197 O O . SER A 1 143 ? 4.652 11.157 -2.812 1.00 91.25 143 SER A O 1
ATOM 1199 N N . GLU A 1 144 ? 4.261 10.118 -0.864 1.00 88.75 144 GLU A N 1
ATOM 1200 C CA . GLU A 1 144 ? 4.995 8.890 -1.195 1.00 88.75 144 GLU A CA 1
ATOM 1201 C C . GLU A 1 144 ? 4.244 7.947 -2.155 1.00 88.75 144 GLU A C 1
ATOM 1203 O O . GLU A 1 144 ? 4.884 7.093 -2.770 1.00 88.75 144 GLU A O 1
ATOM 1208 N N . ALA A 1 145 ? 2.915 8.044 -2.258 1.00 87.75 145 ALA A N 1
ATOM 1209 C CA . ALA A 1 145 ? 2.063 7.179 -3.084 1.00 87.75 145 ALA A CA 1
ATOM 1210 C C . ALA A 1 145 ? 1.651 7.815 -4.426 1.00 87.75 145 ALA A C 1
ATOM 1212 O O . ALA A 1 145 ? 0.886 7.217 -5.187 1.00 87.75 145 ALA A O 1
ATOM 1213 N N . GLY A 1 146 ? 2.132 9.029 -4.711 1.00 82.69 146 GLY A N 1
ATOM 1214 C CA . GLY A 1 146 ? 1.825 9.754 -5.939 1.00 82.69 146 GLY A CA 1
ATOM 1215 C C . GLY A 1 146 ? 0.319 9.932 -6.152 1.00 82.69 146 GLY A C 1
ATOM 1216 O O . GLY A 1 146 ? -0.418 10.307 -5.243 1.00 82.69 146 GLY A O 1
ATOM 1217 N N . GLU A 1 147 ? -0.148 9.641 -7.365 1.00 84.19 147 GLU A N 1
ATOM 1218 C CA . GLU A 1 147 ? -1.556 9.803 -7.760 1.00 84.19 147 GLU A CA 1
ATOM 1219 C C . GLU A 1 147 ? -2.494 8.720 -7.203 1.00 84.19 147 GLU A C 1
ATOM 1221 O O . GLU A 1 147 ? -3.711 8.799 -7.382 1.00 84.19 147 GLU A O 1
ATOM 1226 N N . TYR A 1 148 ? -1.958 7.699 -6.526 1.00 87.88 148 TYR A N 1
ATOM 1227 C CA . TYR A 1 148 ? -2.772 6.598 -6.015 1.00 87.88 148 TYR A CA 1
ATOM 1228 C C . TYR A 1 148 ? -3.676 7.018 -4.846 1.00 87.88 148 TYR A C 1
ATOM 1230 O O . TYR A 1 148 ? -4.781 6.495 -4.700 1.00 87.88 148 TYR A O 1
ATOM 1238 N N . ILE A 1 149 ? -3.224 7.974 -4.030 1.00 91.62 149 ILE A N 1
ATOM 1239 C CA . ILE A 1 149 ? -4.006 8.562 -2.940 1.00 91.62 149 ILE A CA 1
ATOM 1240 C C . ILE A 1 149 ? -4.312 10.006 -3.331 1.00 91.62 149 ILE A C 1
ATOM 1242 O O . ILE A 1 149 ? -3.412 10.838 -3.441 1.00 91.62 149 ILE A O 1
ATOM 1246 N N . THR A 1 150 ? -5.585 10.316 -3.555 1.00 92.88 150 THR A N 1
ATOM 1247 C CA . THR A 1 150 ? -6.005 11.688 -3.870 1.00 92.88 150 THR A CA 1
ATOM 1248 C C . THR A 1 150 ? -6.024 12.566 -2.613 1.00 92.88 150 THR A C 1
ATOM 1250 O O . THR A 1 150 ? -5.956 12.076 -1.485 1.00 92.88 150 THR A O 1
ATOM 1253 N N . GLU A 1 151 ? -6.130 13.884 -2.785 1.00 95.06 151 GLU A N 1
ATOM 1254 C CA . GLU A 1 151 ? -6.327 14.815 -1.661 1.00 95.06 151 GLU A CA 1
ATOM 1255 C C . GLU A 1 151 ? -7.639 14.532 -0.904 1.00 95.06 151 GLU A C 1
ATOM 1257 O O . GLU A 1 151 ? -7.690 14.583 0.330 1.00 95.06 151 GLU A O 1
ATOM 1262 N N . GLU A 1 152 ? -8.692 14.161 -1.638 1.00 95.19 152 GLU A N 1
ATOM 1263 C CA . GLU A 1 152 ? -9.963 13.744 -1.050 1.00 95.19 152 GLU A CA 1
ATOM 1264 C C . GLU A 1 152 ? -9.805 12.436 -0.262 1.00 95.19 152 GLU A C 1
ATOM 1266 O O . GLU A 1 152 ? -10.233 12.362 0.895 1.00 95.19 152 GLU A O 1
ATOM 1271 N N . ASP A 1 153 ? -9.135 11.432 -0.842 1.00 95.69 153 ASP A N 1
ATOM 1272 C CA . ASP A 1 153 ? -8.853 10.163 -0.169 1.00 95.69 153 ASP A CA 1
ATOM 1273 C C . ASP A 1 153 ? -8.098 10.419 1.140 1.00 95.69 153 ASP A C 1
ATOM 1275 O O . ASP A 1 153 ? -8.496 9.930 2.198 1.00 95.69 153 ASP A O 1
ATOM 1279 N N . ALA A 1 154 ? -7.041 11.234 1.082 1.00 96.69 154 ALA A N 1
ATOM 1280 C CA . ALA A 1 154 ? -6.220 11.581 2.233 1.00 96.69 154 ALA A CA 1
ATOM 1281 C C . ALA A 1 154 ? -7.041 12.249 3.344 1.00 96.69 154 ALA A C 1
ATOM 1283 O O . ALA A 1 154 ? -6.965 11.841 4.505 1.00 96.69 154 ALA A O 1
ATOM 1284 N N . SER A 1 155 ? -7.887 13.216 2.989 1.00 96.94 155 SER A N 1
ATOM 1285 C CA . SER A 1 155 ? -8.756 13.916 3.941 1.00 96.94 155 SER A CA 1
ATOM 1286 C C . SER A 1 155 ? -9.743 12.963 4.622 1.00 96.94 155 SER A C 1
ATOM 1288 O O . SER A 1 155 ? -9.898 12.976 5.847 1.00 96.94 155 SER A O 1
ATOM 1290 N N . ARG A 1 156 ? -10.383 12.083 3.845 1.00 97.44 156 ARG A N 1
ATOM 1291 C CA . ARG A 1 156 ? -11.371 11.114 4.344 1.00 97.44 156 ARG A CA 1
ATOM 1292 C C . ARG A 1 156 ? -10.733 10.027 5.2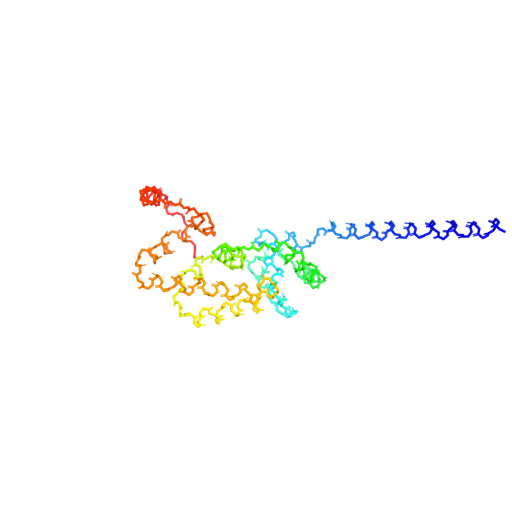06 1.00 97.44 156 ARG A C 1
ATOM 1294 O O . ARG A 1 156 ? -11.298 9.648 6.235 1.00 97.44 156 ARG A O 1
ATOM 1301 N N . ILE A 1 157 ? -9.554 9.547 4.816 1.00 96.81 157 ILE A N 1
ATOM 1302 C CA . ILE A 1 157 ? -8.782 8.553 5.568 1.00 96.81 157 ILE A CA 1
ATOM 1303 C C . ILE A 1 157 ? -8.271 9.150 6.880 1.00 96.81 157 ILE A C 1
ATOM 1305 O O . ILE A 1 157 ? -8.404 8.504 7.919 1.00 96.81 157 ILE A O 1
ATOM 1309 N N . ALA A 1 158 ? -7.741 10.377 6.863 1.00 97.06 158 ALA A N 1
ATOM 1310 C CA . ALA A 1 158 ? -7.302 11.063 8.075 1.00 97.06 158 ALA A CA 1
ATOM 1311 C C . ALA A 1 158 ? -8.464 11.209 9.065 1.00 97.06 158 ALA A C 1
ATOM 1313 O O . ALA A 1 158 ? -8.351 10.758 10.200 1.00 97.06 158 ALA A O 1
ATOM 1314 N N . ALA A 1 159 ? -9.622 11.708 8.614 1.00 95.12 159 ALA A N 1
ATOM 1315 C CA . ALA A 1 159 ? -10.813 11.828 9.455 1.00 95.12 159 ALA A CA 1
ATOM 1316 C C . ALA A 1 159 ? -11.271 10.477 10.043 1.00 95.12 159 ALA A C 1
ATOM 1318 O O . ALA A 1 159 ? -11.646 10.397 11.216 1.00 95.12 159 ALA A O 1
ATOM 1319 N N . PHE A 1 160 ? -11.219 9.400 9.251 1.00 93.25 160 PHE A N 1
ATOM 1320 C CA . PHE A 1 160 ? -11.516 8.048 9.728 1.00 93.25 160 PHE A CA 1
ATOM 1321 C C . PHE A 1 160 ? -10.540 7.587 10.821 1.00 93.25 160 PHE A C 1
ATOM 1323 O O . PHE A 1 160 ? -10.979 7.076 11.855 1.00 93.25 160 PHE A O 1
ATOM 1330 N N . LEU A 1 161 ? -9.234 7.773 10.616 1.00 93.19 161 LEU A N 1
ATOM 1331 C CA . LEU A 1 161 ? -8.205 7.372 11.575 1.00 93.19 161 LEU A CA 1
ATOM 1332 C C . LEU A 1 161 ? -8.280 8.190 12.871 1.00 93.19 161 LEU A C 1
ATOM 1334 O O . LEU A 1 161 ? -8.198 7.589 13.942 1.00 93.19 161 LEU A O 1
ATOM 1338 N N . SER A 1 162 ? -8.534 9.499 12.789 1.00 92.44 162 SER A N 1
ATOM 1339 C CA . SER A 1 162 ? -8.731 10.380 13.949 1.00 92.44 162 SER A CA 1
ATOM 1340 C C . SER A 1 162 ? -9.914 9.938 14.803 1.00 92.44 162 SER A C 1
ATOM 1342 O O . SER A 1 162 ? -9.737 9.627 15.979 1.00 92.44 162 SER A O 1
ATOM 1344 N N . LYS A 1 163 ? -11.102 9.798 14.193 1.00 87.81 163 LYS A N 1
ATOM 1345 C CA . LYS A 1 163 ? -12.318 9.355 14.896 1.00 87.81 163 LYS A CA 1
ATOM 1346 C C . LYS A 1 163 ? -12.122 7.995 15.566 1.00 87.81 163 LYS A C 1
ATOM 1348 O O . LYS A 1 163 ? -12.608 7.745 16.667 1.00 87.81 163 LYS A O 1
ATOM 1353 N N . ARG A 1 164 ? -11.403 7.092 14.898 1.00 85.56 164 ARG A N 1
ATOM 1354 C CA . ARG A 1 164 ? -11.063 5.781 15.453 1.00 85.56 164 ARG A CA 1
ATOM 1355 C C . ARG A 1 164 ? -10.099 5.894 16.637 1.00 85.56 164 ARG A C 1
ATOM 1357 O O . ARG A 1 164 ? -10.284 5.187 17.620 1.00 85.56 164 ARG A O 1
ATOM 1364 N N . SER A 1 165 ? -9.069 6.735 16.546 1.00 82.94 165 SER A N 1
ATOM 1365 C CA . SER A 1 165 ? -8.115 6.956 17.639 1.00 82.94 165 SER A CA 1
ATOM 1366 C C . SER A 1 165 ? -8.768 7.606 18.859 1.00 82.94 165 SER A C 1
ATOM 1368 O O . SER A 1 165 ? -8.417 7.252 19.977 1.00 82.94 165 SER A O 1
ATOM 1370 N N . GLU A 1 166 ? -9.750 8.485 18.669 1.00 80.62 166 GLU A N 1
ATOM 1371 C CA . GLU A 1 166 ? -10.576 9.011 19.764 1.00 80.62 166 GLU A CA 1
ATOM 1372 C C . GLU A 1 166 ? -11.368 7.895 20.454 1.00 80.62 166 GLU A C 1
ATOM 1374 O O . GLU A 1 166 ? -11.247 7.731 21.664 1.00 80.62 166 GLU A O 1
ATOM 1379 N N . ALA A 1 167 ? -12.075 7.056 19.689 1.00 73.06 167 ALA A N 1
ATOM 1380 C CA . ALA A 1 167 ? -12.808 5.916 20.245 1.00 73.06 167 ALA A CA 1
ATOM 1381 C C . ALA A 1 167 ? -11.896 4.922 20.994 1.00 73.06 167 ALA A C 1
ATOM 1383 O O . ALA A 1 167 ? -12.297 4.347 22.000 1.00 73.06 167 ALA A O 1
ATOM 1384 N N . LEU A 1 168 ? -10.653 4.740 20.533 1.00 68.06 168 LEU A N 1
ATOM 1385 C CA . LEU A 1 168 ? -9.650 3.898 21.194 1.00 68.06 168 LEU A CA 1
ATOM 1386 C C . LEU A 1 168 ? -9.218 4.431 22.564 1.00 68.06 168 LEU A C 1
ATOM 1388 O O . LEU A 1 168 ? -9.005 3.631 23.469 1.00 68.06 168 LEU A O 1
ATOM 1392 N N . LYS A 1 169 ? -9.093 5.755 22.733 1.00 66.25 169 LYS A N 1
ATOM 1393 C CA . LYS A 1 169 ? -8.685 6.362 24.016 1.00 66.25 169 LYS A CA 1
ATOM 1394 C C . LYS A 1 169 ? -9.673 6.061 25.145 1.00 66.25 169 LYS A C 1
ATOM 1396 O O . LYS A 1 169 ? -9.290 6.095 26.310 1.00 66.25 169 LYS A O 1
ATOM 1401 N N . GLU A 1 170 ? -10.919 5.763 24.796 1.00 61.84 170 GLU A N 1
ATOM 1402 C CA . GLU A 1 170 ? -12.003 5.505 25.742 1.00 61.84 170 GLU A CA 1
ATOM 1403 C C . GLU A 1 170 ? -12.310 4.004 25.913 1.00 61.84 170 GLU A C 1
ATOM 1405 O O . GLU A 1 170 ? -13.038 3.635 26.834 1.00 61.84 170 GLU A O 1
ATOM 1410 N N . ASP A 1 171 ? -11.749 3.124 25.070 1.00 65.19 171 ASP A N 1
ATOM 1411 C CA . ASP A 1 171 ? -12.149 1.714 24.980 1.00 65.19 171 ASP A CA 1
ATOM 1412 C C . ASP A 1 171 ? -10.959 0.735 24.971 1.00 65.19 171 ASP A C 1
ATOM 1414 O O . ASP A 1 171 ? -10.384 0.395 23.930 1.00 65.19 171 ASP A O 1
ATOM 1418 N N . ALA A 1 172 ? -10.664 0.171 26.148 1.00 67.94 172 ALA A N 1
ATOM 1419 C CA . ALA A 1 172 ? -9.681 -0.902 26.327 1.00 67.94 172 ALA A CA 1
ATOM 1420 C C . ALA A 1 172 ? -9.959 -2.143 25.446 1.00 67.94 172 ALA A C 1
ATOM 1422 O O . ALA A 1 172 ? -9.041 -2.906 25.126 1.00 67.94 172 ALA A O 1
ATOM 1423 N N . GLY A 1 173 ? -11.213 -2.362 25.027 1.00 70.12 173 GLY A N 1
ATOM 1424 C CA . GLY A 1 173 ? -11.585 -3.436 24.109 1.00 70.12 173 GLY A CA 1
ATOM 1425 C C . GLY A 1 173 ? -10.976 -3.258 22.718 1.00 70.12 173 GLY A C 1
ATOM 1426 O O . GLY A 1 173 ? -10.488 -4.224 22.122 1.00 70.12 173 GLY A O 1
ATOM 1427 N N . SER A 1 174 ? -10.925 -2.023 22.225 1.00 67.38 174 SER A N 1
ATOM 1428 C CA . SER A 1 174 ? -10.373 -1.695 20.913 1.00 67.38 174 SER A CA 1
ATOM 1429 C C . SER A 1 174 ? -8.842 -1.852 20.872 1.00 67.38 174 SER A C 1
ATOM 1431 O O . SER A 1 174 ? -8.305 -2.383 19.892 1.00 67.38 174 SER A O 1
ATOM 1433 N N . GLU A 1 175 ? -8.125 -1.514 21.951 1.00 69.00 175 GLU A N 1
ATOM 1434 C CA . GLU A 1 175 ? -6.686 -1.806 22.070 1.00 69.00 175 GLU A CA 1
ATOM 1435 C C . GLU A 1 175 ? -6.409 -3.316 22.067 1.00 69.00 175 GLU A C 1
ATOM 1437 O O . GLU A 1 175 ? -5.544 -3.809 21.330 1.00 69.00 175 GLU A O 1
ATOM 1442 N N . LEU A 1 176 ? -7.185 -4.077 22.847 1.00 76.06 176 LEU A N 1
ATOM 1443 C CA . LEU A 1 176 ? -7.090 -5.535 22.895 1.00 76.06 176 LEU A CA 1
ATOM 1444 C C . LEU A 1 176 ? -7.360 -6.163 21.527 1.00 76.06 176 LEU A C 1
ATOM 1446 O O . LEU A 1 176 ? -6.634 -7.074 21.126 1.00 76.06 176 LEU A O 1
ATOM 1450 N N . PHE A 1 177 ? -8.349 -5.670 20.783 1.00 76.25 177 PHE A N 1
ATOM 1451 C CA . PHE A 1 177 ? -8.660 -6.162 19.443 1.00 76.25 177 PHE A CA 1
ATOM 1452 C C . PHE A 1 177 ? -7.471 -5.998 18.486 1.00 76.25 177 PHE A C 1
ATOM 1454 O O . PHE A 1 177 ? -7.054 -6.952 17.819 1.00 76.25 177 PHE A O 1
ATOM 1461 N N . VAL A 1 178 ? -6.853 -4.816 18.457 1.00 71.94 178 VAL A N 1
ATOM 1462 C CA . VAL A 1 178 ? -5.684 -4.563 17.606 1.00 71.94 178 VAL A CA 1
ATOM 1463 C C . VAL A 1 178 ? -4.483 -5.415 18.042 1.00 71.94 178 VAL A C 1
ATOM 1465 O O . VAL A 1 178 ? -3.779 -5.986 17.202 1.00 71.94 178 VAL A O 1
ATOM 1468 N N . ALA A 1 179 ? -4.245 -5.536 19.349 1.00 72.88 179 ALA A N 1
ATOM 1469 C CA . ALA A 1 179 ? -3.099 -6.258 19.893 1.00 72.88 179 ALA A CA 1
ATOM 1470 C C . ALA A 1 179 ? -3.227 -7.788 19.797 1.00 72.88 179 ALA A C 1
ATOM 1472 O O . ALA A 1 179 ? -2.213 -8.474 19.657 1.00 72.88 179 ALA A O 1
ATOM 1473 N N . LYS A 1 180 ? -4.442 -8.336 19.898 1.00 76.31 180 LYS A N 1
ATOM 1474 C CA . LYS A 1 180 ? -4.681 -9.786 19.996 1.00 76.31 180 LYS A CA 1
ATOM 1475 C C . LYS A 1 180 ? -5.243 -10.395 18.716 1.00 76.31 180 LYS A C 1
ATOM 1477 O O . LYS A 1 180 ? -4.906 -11.534 18.412 1.00 76.31 180 LYS A O 1
ATOM 1482 N N . CYS A 1 181 ? -6.065 -9.666 17.963 1.00 77.06 181 CYS A N 1
ATOM 1483 C CA . CYS A 1 181 ? -6.764 -10.210 16.796 1.00 77.06 181 CYS A CA 1
ATOM 1484 C C . CYS A 1 181 ? -6.061 -9.837 15.484 1.00 77.06 181 CYS A C 1
ATOM 1486 O O . CYS A 1 181 ? -5.787 -10.711 14.664 1.00 77.06 181 CYS A O 1
ATOM 1488 N N . LEU A 1 182 ? -5.682 -8.567 15.295 1.00 72.38 182 LEU A N 1
ATOM 1489 C CA . LEU A 1 182 ? -5.069 -8.115 14.032 1.00 72.38 182 LEU A CA 1
ATOM 1490 C C . LEU A 1 182 ? -3.619 -8.586 13.823 1.00 72.38 182 LEU A C 1
ATOM 1492 O O . LEU A 1 182 ? -3.073 -8.422 12.736 1.00 72.38 182 LEU A O 1
ATOM 1496 N N . VAL A 1 183 ? -2.985 -9.180 14.839 1.00 69.00 183 VAL A N 1
ATOM 1497 C CA . VAL A 1 183 ? -1.632 -9.753 14.722 1.00 69.00 183 VAL A CA 1
ATOM 1498 C C . VAL A 1 183 ? -1.627 -11.023 13.870 1.00 69.00 183 VAL A C 1
ATOM 1500 O O . VAL A 1 183 ? -0.743 -11.180 13.036 1.00 69.00 183 VAL A O 1
ATOM 1503 N N . CYS A 1 184 ? -2.620 -11.898 14.045 1.00 64.38 184 CYS A N 1
ATOM 1504 C CA . CYS A 1 184 ? -2.745 -13.147 13.283 1.00 64.38 184 CYS A CA 1
ATOM 1505 C C . CYS A 1 184 ? -3.700 -13.030 12.087 1.00 64.38 184 CYS A C 1
ATOM 1507 O O . CYS A 1 184 ? -3.756 -13.934 11.259 1.00 64.38 184 CYS A O 1
ATOM 1509 N N . HIS A 1 185 ? -4.424 -11.914 11.979 1.00 69.31 185 HIS A N 1
ATOM 1510 C CA . HIS A 1 185 ? -5.277 -11.595 10.838 1.00 69.31 185 HIS A CA 1
ATOM 1511 C C . HIS A 1 185 ? -4.797 -10.350 10.054 1.00 69.31 185 HIS A C 1
ATOM 1513 O O . HIS A 1 185 ? -5.564 -9.394 9.933 1.00 69.31 185 HIS A O 1
ATOM 1519 N N . PRO A 1 186 ? -3.553 -10.309 9.519 1.00 56.19 186 PRO A N 1
ATOM 1520 C CA . PRO A 1 186 ? -3.163 -9.345 8.492 1.00 56.19 186 PRO A CA 1
ATOM 1521 C C . PRO A 1 186 ? -3.466 -9.894 7.077 1.00 56.19 186 PRO A C 1
ATOM 1523 O O . PRO A 1 186 ? -3.184 -11.064 6.824 1.00 56.19 186 PRO A O 1
ATOM 1526 N N . PRO A 1 187 ? -3.975 -9.093 6.123 1.00 52.72 187 PRO A N 1
ATOM 1527 C CA . PRO A 1 187 ? -4.665 -7.822 6.284 1.00 52.72 187 PRO A CA 1
ATOM 1528 C C . PRO A 1 187 ? -6.101 -8.122 6.722 1.00 52.72 187 PRO A C 1
ATOM 1530 O O . PRO A 1 187 ? -6.799 -8.889 6.069 1.00 52.72 187 PRO A O 1
ATOM 1533 N N . GLY A 1 188 ? -6.560 -7.570 7.841 1.00 51.91 188 GLY A N 1
ATOM 1534 C CA . GLY A 1 188 ? -7.846 -7.928 8.453 1.00 51.91 188 GLY A CA 1
ATOM 1535 C C . GLY A 1 188 ? -9.086 -7.490 7.671 1.00 51.91 188 GLY A C 1
ATOM 1536 O O . GLY A 1 188 ? -10.080 -7.138 8.294 1.00 51.91 188 GLY A O 1
ATOM 1537 N N . GLU A 1 189 ? -9.049 -7.479 6.339 1.00 57.22 189 GLU A N 1
ATOM 1538 C CA . GLU A 1 189 ? -10.152 -7.123 5.454 1.00 57.22 189 GLU A CA 1
ATOM 1539 C C . GLU A 1 189 ? -11.432 -7.799 5.929 1.00 57.22 189 GLU A C 1
ATOM 1541 O O . GLU A 1 189 ? -12.387 -7.109 6.261 1.00 57.22 189 GLU A O 1
ATOM 1546 N N . LYS A 1 190 ? -11.426 -9.122 6.117 1.00 62.66 190 LYS A N 1
ATOM 1547 C CA . LYS A 1 190 ? -12.646 -9.846 6.480 1.00 62.66 190 LYS A CA 1
ATOM 1548 C C . LYS A 1 190 ? -13.182 -9.497 7.870 1.00 62.66 190 LYS A C 1
ATOM 1550 O O . LYS A 1 190 ? -14.345 -9.137 7.991 1.00 62.66 190 LYS A O 1
ATOM 1555 N N . ILE A 1 191 ? -12.340 -9.543 8.907 1.00 70.44 191 ILE A N 1
ATOM 1556 C CA . ILE A 1 191 ? -12.791 -9.294 10.290 1.00 70.44 191 ILE A CA 1
ATOM 1557 C C . ILE A 1 191 ? -13.294 -7.865 10.473 1.00 70.44 191 ILE A C 1
ATOM 1559 O O . ILE A 1 191 ? -14.206 -7.611 11.248 1.00 70.44 191 ILE A O 1
ATOM 1563 N N . LEU A 1 192 ? -12.693 -6.932 9.741 1.00 67.56 192 LEU A N 1
ATOM 1564 C CA . LEU A 1 192 ? -13.117 -5.555 9.765 1.00 67.56 192 LEU A CA 1
ATOM 1565 C C . LEU A 1 192 ? -14.420 -5.389 8.935 1.00 67.56 192 LEU A C 1
ATOM 1567 O O . LEU A 1 192 ? -15.201 -4.493 9.237 1.00 67.56 192 LEU A O 1
ATOM 1571 N N . LEU A 1 193 ? -14.642 -6.187 7.876 1.00 69.44 193 LEU A N 1
ATOM 1572 C CA . LEU A 1 193 ? -15.790 -6.078 6.953 1.00 69.44 193 LEU A CA 1
ATOM 1573 C C . LEU A 1 193 ? -17.067 -6.734 7.478 1.00 69.44 193 LEU A C 1
ATOM 1575 O O . LEU A 1 193 ? -18.164 -6.357 7.066 1.00 69.44 193 LEU A O 1
ATOM 1579 N N . GLU A 1 194 ? -16.933 -7.733 8.339 1.00 73.25 194 GLU A N 1
ATOM 1580 C CA . GLU A 1 194 ? -18.063 -8.498 8.841 1.00 73.25 194 GLU A CA 1
ATOM 1581 C C . GLU A 1 194 ? -18.810 -7.750 9.952 1.00 73.25 194 GLU A C 1
ATOM 1583 O O . GLU A 1 194 ? -18.221 -7.228 10.900 1.00 73.25 194 GLU A O 1
ATOM 1588 N N . LYS A 1 195 ? -20.141 -7.737 9.850 1.00 76.19 195 LYS A N 1
ATOM 1589 C CA . LYS A 1 195 ? -21.022 -7.268 10.919 1.00 76.19 195 LYS A CA 1
ATOM 1590 C C . LYS A 1 195 ? -21.464 -8.473 11.736 1.00 76.19 195 LYS A C 1
ATOM 1592 O O . LYS A 1 195 ? -22.133 -9.348 11.200 1.00 76.19 195 LYS A O 1
ATOM 1597 N N . HIS A 1 196 ? -21.127 -8.471 13.019 1.00 82.88 196 HIS A N 1
ATOM 1598 C CA . HIS A 1 196 ? -21.570 -9.471 13.989 1.00 82.88 196 HIS A CA 1
ATOM 1599 C C . HIS A 1 196 ? -22.232 -8.768 15.170 1.00 82.88 196 HIS A C 1
ATOM 1601 O O . HIS A 1 196 ? -21.798 -7.689 15.587 1.00 82.88 196 HIS A O 1
ATOM 1607 N N . ASN A 1 197 ? -23.273 -9.378 15.723 1.00 88.75 197 ASN A N 1
ATOM 1608 C CA . ASN A 1 197 ? -23.837 -8.958 16.999 1.00 88.75 197 ASN A CA 1
ATOM 1609 C C . ASN A 1 197 ? -22.959 -9.444 18.172 1.00 88.75 197 ASN A C 1
ATOM 1611 O O . ASN A 1 197 ? -22.001 -10.199 17.999 1.00 88.75 197 ASN A O 1
ATOM 1615 N N . LYS A 1 198 ? -23.274 -9.004 19.396 1.00 87.44 198 LYS A N 1
ATOM 1616 C CA . LYS A 1 198 ? -22.477 -9.328 20.591 1.00 87.44 198 LYS A CA 1
ATOM 1617 C C . LYS A 1 198 ? -22.336 -10.839 20.828 1.00 87.44 198 LYS A C 1
ATOM 1619 O O . LYS A 1 198 ? -21.242 -11.305 21.130 1.00 87.44 198 LYS A O 1
ATOM 1624 N N . VAL A 1 199 ? -23.423 -11.596 20.680 1.00 92.56 199 VAL A N 1
ATOM 1625 C CA . VAL A 1 199 ? -23.442 -13.047 20.941 1.00 92.56 199 VAL A CA 1
ATOM 1626 C C . VAL A 1 199 ? -22.580 -13.788 19.918 1.00 92.56 199 VAL A C 1
ATOM 1628 O O . VAL A 1 199 ? -21.816 -14.688 20.267 1.00 92.56 199 VAL A O 1
ATOM 1631 N N . GLU A 1 200 ? -22.661 -13.375 18.654 1.00 91.06 200 GLU A N 1
ATOM 1632 C CA . GLU A 1 200 ? -21.819 -13.900 17.579 1.00 91.06 200 GLU A CA 1
ATOM 1633 C C . GLU A 1 200 ? -20.338 -13.614 17.845 1.00 91.06 200 GLU A C 1
ATOM 1635 O O . GLU A 1 200 ? -19.514 -14.529 17.772 1.00 91.06 200 GLU A O 1
ATOM 1640 N N . TRP A 1 201 ? -19.999 -12.384 18.244 1.00 87.94 201 TRP A N 1
ATOM 1641 C CA . TRP A 1 201 ? -18.629 -12.020 18.605 1.00 87.94 201 TRP A CA 1
ATOM 1642 C C . TRP A 1 201 ? -18.084 -12.842 19.769 1.00 87.94 201 TRP A C 1
ATOM 1644 O O . TRP A 1 201 ? -16.961 -13.340 19.689 1.00 87.94 201 TRP A O 1
ATOM 1654 N N . GLU A 1 202 ? -18.863 -13.030 20.834 1.00 90.00 202 GLU A N 1
ATOM 1655 C CA . GLU A 1 202 ? -18.449 -13.841 21.982 1.00 90.00 202 GLU A CA 1
ATOM 1656 C C . GLU A 1 202 ? -18.127 -15.283 21.572 1.00 90.00 202 GLU A C 1
ATOM 1658 O O . GLU A 1 202 ? -17.132 -15.852 22.033 1.00 90.00 202 GLU A O 1
ATOM 1663 N N . LYS A 1 203 ? -18.927 -15.864 20.669 1.00 92.50 203 LYS A N 1
ATOM 1664 C CA . LYS A 1 203 ? -18.671 -17.197 20.114 1.00 92.50 203 LYS A CA 1
ATOM 1665 C C . LYS A 1 203 ? -17.389 -17.218 19.279 1.00 92.50 203 LYS A C 1
ATOM 1667 O O . LYS A 1 203 ? -16.518 -18.047 19.529 1.00 92.50 203 LYS A O 1
ATOM 1672 N N . ILE A 1 204 ? -17.236 -16.276 18.347 1.00 88.12 204 ILE A N 1
ATOM 1673 C CA . ILE A 1 204 ? -16.050 -16.172 17.484 1.00 88.12 204 ILE A CA 1
ATOM 1674 C C . ILE A 1 204 ? -14.778 -16.028 18.325 1.00 88.12 204 ILE A C 1
ATOM 1676 O O . ILE A 1 204 ? -13.799 -16.738 18.095 1.00 88.12 204 ILE A O 1
ATOM 1680 N N . VAL A 1 205 ? -14.782 -15.138 19.320 1.00 87.25 205 VAL A N 1
ATOM 1681 C CA . VAL A 1 205 ? -13.620 -14.903 20.185 1.00 87.25 205 VAL A CA 1
ATOM 1682 C C . VAL A 1 205 ? -13.279 -16.157 20.992 1.00 87.25 205 VAL A C 1
ATOM 1684 O O . VAL A 1 205 ? -12.102 -16.516 21.050 1.00 87.25 205 VAL A O 1
ATOM 1687 N N . LYS A 1 206 ? -14.268 -16.870 21.553 1.00 90.44 206 LYS A N 1
ATOM 1688 C CA . LYS A 1 206 ? -14.039 -18.153 22.247 1.00 90.44 206 LYS A CA 1
ATOM 1689 C C . LYS A 1 206 ? -13.423 -19.202 21.321 1.00 90.44 206 LYS A C 1
ATOM 1691 O O . LYS A 1 206 ? -12.429 -19.829 21.692 1.00 90.44 206 LYS A O 1
ATOM 1696 N N . ASP A 1 207 ? -13.944 -19.338 20.105 1.00 88.94 207 ASP A N 1
ATOM 1697 C CA . ASP A 1 207 ? -13.420 -20.279 19.111 1.00 88.94 207 ASP A CA 1
ATOM 1698 C C . ASP A 1 207 ? -11.963 -19.950 18.744 1.00 88.94 207 ASP A C 1
ATOM 1700 O O . ASP A 1 207 ? -11.109 -20.840 18.671 1.00 88.94 207 ASP A O 1
ATOM 1704 N N . ARG A 1 208 ? -11.637 -18.662 18.557 1.00 85.94 208 ARG A N 1
ATOM 1705 C CA . ARG A 1 208 ? -10.260 -18.217 18.280 1.00 85.94 208 ARG A CA 1
ATOM 1706 C C . ARG A 1 208 ? -9.330 -18.418 19.473 1.00 85.94 208 ARG A C 1
ATOM 1708 O O . ARG A 1 208 ? -8.192 -18.834 19.273 1.00 85.94 208 ARG A O 1
ATOM 1715 N N . GLN A 1 209 ? -9.796 -18.178 20.698 1.00 85.62 209 GLN A N 1
ATOM 1716 C CA . GLN A 1 209 ? -9.026 -18.461 21.912 1.00 85.62 209 GLN A CA 1
ATOM 1717 C C . GLN A 1 209 ? -8.703 -19.953 22.033 1.00 85.62 209 GLN A C 1
ATOM 1719 O O . GLN A 1 209 ? -7.564 -20.303 22.339 1.00 85.62 209 GLN A O 1
ATOM 1724 N N . GLN A 1 210 ? -9.671 -20.833 21.763 1.00 86.94 210 GLN A N 1
ATOM 1725 C CA . GLN A 1 210 ? -9.447 -22.278 21.793 1.00 86.94 210 GLN A CA 1
ATOM 1726 C C . GLN A 1 210 ? -8.471 -22.719 20.699 1.00 86.94 210 GLN A C 1
ATOM 1728 O O . GLN A 1 210 ? -7.561 -23.502 20.965 1.00 86.94 210 GLN A O 1
ATOM 1733 N N . PHE A 1 211 ? -8.613 -22.171 19.490 1.00 84.50 211 PHE A N 1
ATOM 1734 C CA . PHE A 1 211 ? -7.658 -22.396 18.409 1.00 84.50 211 PHE A CA 1
ATOM 1735 C C . PHE A 1 211 ? -6.241 -21.971 18.813 1.00 84.50 211 PHE A C 1
ATOM 1737 O O . PHE A 1 211 ? -5.315 -22.759 18.672 1.00 84.50 211 PHE A O 1
ATOM 1744 N N . ALA A 1 212 ? -6.070 -20.768 19.367 1.00 80.31 212 ALA A N 1
ATOM 1745 C CA . ALA A 1 212 ? -4.764 -20.259 19.781 1.00 80.31 212 ALA A CA 1
ATOM 1746 C C . ALA A 1 212 ? -4.118 -21.099 20.897 1.00 80.31 212 ALA A C 1
ATOM 1748 O O . ALA A 1 212 ? -2.902 -21.255 20.905 1.00 80.31 212 ALA A O 1
ATOM 1749 N N . LYS A 1 213 ? -4.916 -21.663 21.817 1.00 81.94 213 LYS A N 1
ATOM 1750 C CA . LYS A 1 213 ? -4.434 -22.597 22.853 1.00 81.94 213 LYS A CA 1
ATOM 1751 C C . LYS A 1 213 ? -3.976 -23.937 22.271 1.00 81.94 213 LYS A C 1
ATOM 1753 O O . LYS A 1 213 ? -3.021 -24.519 22.772 1.00 81.94 213 LYS A O 1
ATOM 1758 N N . ASN A 1 214 ? -4.671 -24.419 21.242 1.00 81.12 214 ASN A N 1
ATOM 1759 C CA . ASN A 1 214 ? -4.418 -25.720 20.620 1.00 81.12 214 ASN A CA 1
ATOM 1760 C C . ASN A 1 214 ? -3.365 -25.657 19.503 1.00 81.12 214 ASN A C 1
ATOM 1762 O O . ASN A 1 214 ? -2.804 -26.685 19.124 1.00 81.12 214 ASN A O 1
ATOM 1766 N N . ALA A 1 215 ? -3.103 -24.469 18.957 1.00 74.62 215 ALA A N 1
ATOM 1767 C CA . ALA A 1 215 ? -2.055 -24.252 17.979 1.00 74.62 215 ALA A CA 1
ATOM 1768 C C . ALA A 1 215 ? -0.690 -24.466 18.647 1.00 74.62 215 ALA A C 1
ATOM 1770 O O . ALA A 1 215 ? -0.304 -23.749 19.569 1.00 74.62 215 ALA A O 1
ATOM 1771 N N . THR A 1 216 ? 0.055 -25.468 18.180 1.00 58.19 216 THR A N 1
ATOM 1772 C CA . THR A 1 216 ? 1.448 -25.695 18.584 1.00 58.19 216 THR A CA 1
ATOM 1773 C C . THR A 1 216 ? 2.246 -24.407 18.342 1.00 58.19 216 THR A C 1
ATOM 1775 O O . THR A 1 216 ? 2.051 -23.799 17.286 1.00 58.19 216 THR A O 1
ATOM 1778 N N . PRO A 1 217 ? 3.135 -23.962 19.255 1.00 54.00 217 PRO A N 1
ATOM 1779 C CA . PRO A 1 217 ? 3.865 -22.706 19.106 1.00 54.00 217 PRO A CA 1
ATOM 1780 C C . PRO A 1 217 ? 4.884 -22.813 17.968 1.00 54.00 217 PRO A C 1
ATOM 1782 O O . PRO A 1 217 ? 6.073 -23.038 18.172 1.00 54.00 217 PRO A O 1
ATOM 1785 N N . ARG A 1 218 ? 4.417 -22.661 16.734 1.00 48.88 218 ARG A N 1
ATOM 1786 C CA . ARG A 1 218 ? 5.248 -22.415 15.569 1.00 48.88 218 ARG A CA 1
ATOM 1787 C C . ARG A 1 218 ? 4.988 -20.985 15.133 1.00 48.88 218 ARG A C 1
ATOM 1789 O O . ARG A 1 218 ? 3.887 -20.649 14.720 1.00 48.88 218 ARG A O 1
ATOM 1796 N N . ILE A 1 219 ? 6.070 -20.205 15.191 1.00 41.47 219 ILE A N 1
ATOM 1797 C CA . ILE A 1 219 ? 6.276 -18.964 14.440 1.00 41.47 219 ILE A CA 1
ATOM 1798 C C . ILE A 1 219 ? 5.649 -17.727 15.117 1.00 41.47 219 ILE A C 1
ATOM 1800 O O . ILE A 1 219 ? 4.678 -17.139 14.658 1.00 41.47 219 ILE A O 1
ATOM 1804 N N . ARG A 1 220 ? 6.301 -17.266 16.196 1.00 38.66 220 ARG A N 1
ATOM 1805 C CA . ARG A 1 220 ? 6.569 -15.826 16.353 1.00 38.66 220 ARG A CA 1
ATOM 1806 C C . ARG A 1 220 ? 7.769 -15.521 15.460 1.00 38.66 220 ARG A C 1
ATOM 1808 O O . ARG A 1 220 ? 8.895 -15.815 15.845 1.00 38.66 220 ARG A O 1
ATOM 1815 N N . ILE A 1 221 ? 7.532 -14.990 14.270 1.00 28.72 221 ILE A N 1
ATOM 1816 C CA . ILE A 1 221 ? 8.560 -14.263 13.521 1.00 28.72 221 ILE A CA 1
ATOM 1817 C C . ILE A 1 221 ? 8.057 -12.822 13.464 1.00 28.72 221 ILE A C 1
ATOM 1819 O O . ILE A 1 221 ? 6.862 -12.608 13.249 1.00 28.72 221 ILE A O 1
ATOM 1823 N N . GLY A 1 222 ? 8.946 -11.902 13.842 1.00 32.22 222 GLY A N 1
ATOM 1824 C CA . GLY A 1 222 ? 8.668 -10.481 14.058 1.00 32.22 222 GLY A CA 1
ATOM 1825 C C . GLY A 1 222 ? 8.266 -9.706 12.815 1.00 32.22 222 GLY A C 1
ATOM 1826 O O . GLY A 1 222 ? 8.374 -10.251 11.695 1.00 32.22 222 GLY A O 1
#

InterPro domains:
  IPR036909 Cytochrome c-like domain superfamily [G3DSA:1.10.760.10] (30-84)
  IPR036909 Cytochrome c-like domain superfamily [G3DSA:1.10.760.10] (102-164)
  IPR036909 Cytochrome c-like domain superfamily [SSF46626] (36-101)
  IPR036909 Cytochrome c-like domain superfamily [SSF46626] (109-164)

Radius of gyration: 25.11 Å; chains: 1; bounding box: 47×42×90 Å

Foldseek 3Di:
DVVVVVVVVVVVVVVVVVVVVVVVVVVVVVPDDALCNVLVVVPADSLLVLQFDDDLVRLLVVLVVVCVVPPPSADPVNSVRNSVCCVVCNVVSVVVLQVPDDDDPDLVVLCCQQPPNHPWPLVLQLDQDALVRLLVVLVVVCNRRDPSQDPVSSVSNSVVSNVSSVVVVVDPVSNCCSVPPSVVCTNVCPVVVDDDDPVRVVVVVVVVVVVVVPDDPDDPDD

Sequence (222 aa):
MKMFFFVFLLFLYQCTVVTEIIATETVANKNKSLLVDTKCSKCHTIKRVFIHARTEEEWNSVIRKMMIKVPGWISPEDAKQIFTEINTHWQERVQEMTAERKDFADNRLLFLDRCIMCHPANRILKENRSSEEWKETVERMRSEAGEYITEEDASRIAAFLSKRSEALKEDAGSELFVAKCLVCHPPGEKILLEKHNKVEWEKIVKDRQQFAKNATPRIRIG

Organism: NCBI:txid412755